Protein AF-A0A1E4CAZ3-F1 (afdb_monomer_lite)

Radius of gyration: 19.24 Å; chains: 1; bounding box: 37×43×62 Å

Sequence (230 aa):
MSTEKRAAGAVDELQMWGRRVAARLSRHRKRLDIHSELERLDINLEKDDPRVVRIGEELRTREARGYAYEGGDASFELLARGLMGQVPQYFSVDSFHVIEKCYTDHGRPTTVSEASVRVLIHGDHEPVWSVAEGPGPVCALDQALRENLGPYQPHIRDFELVDYKVRLLRGSPGPVTRVHVESRDRTTGEHWFTVGVSANIVDAIFEALVDAINYKLLKSNAEVAHALAS

Structure (mmCIF, N/CA/C/O backbone):
data_AF-A0A1E4CAZ3-F1
#
_entry.id   AF-A0A1E4CAZ3-F1
#
loop_
_atom_site.group_PDB
_atom_site.id
_atom_site.type_symbol
_atom_site.label_atom_id
_atom_site.label_alt_id
_atom_site.label_comp_id
_atom_site.label_asym_id
_atom_site.label_entity_id
_atom_site.label_seq_id
_atom_site.pdbx_PDB_ins_code
_atom_site.Cartn_x
_atom_site.Cartn_y
_atom_site.Cartn_z
_atom_site.occupancy
_atom_site.B_iso_or_equiv
_atom_site.auth_seq_id
_atom_site.auth_comp_id
_atom_site.auth_asym_id
_atom_site.auth_atom_id
_atom_site.pdbx_PDB_model_num
ATOM 1 N N . MET A 1 1 ? -13.447 -11.326 -38.088 1.00 49.53 1 MET A N 1
ATOM 2 C CA . MET A 1 1 ? -14.184 -10.479 -37.111 1.00 49.53 1 MET A CA 1
ATOM 3 C C . MET A 1 1 ? -13.589 -10.578 -35.693 1.00 49.53 1 MET A C 1
ATOM 5 O O . MET A 1 1 ? -14.333 -10.637 -34.724 1.00 49.53 1 MET A O 1
ATOM 9 N N . SER A 1 2 ? -12.257 -10.617 -35.540 1.00 57.31 2 SER A N 1
ATOM 10 C CA . SER A 1 2 ? -11.633 -11.362 -34.426 1.00 57.31 2 SER A CA 1
ATOM 11 C C . SER A 1 2 ? -10.725 -10.570 -33.471 1.00 57.31 2 SER A C 1
ATOM 13 O O . SER A 1 2 ? -10.263 -11.140 -32.489 1.00 57.31 2 SER A O 1
ATOM 15 N N . THR A 1 3 ? -10.460 -9.286 -33.694 1.00 46.56 3 THR A N 1
ATOM 16 C CA . THR A 1 3 ? -9.490 -8.532 -32.868 1.00 46.56 3 THR A CA 1
ATOM 17 C C . THR A 1 3 ? -9.944 -7.097 -32.617 1.00 46.56 3 THR A C 1
ATOM 19 O O . THR A 1 3 ? -9.957 -6.662 -31.471 1.00 46.56 3 THR A O 1
ATOM 22 N N . GLU A 1 4 ? -10.468 -6.409 -33.634 1.00 39.59 4 GLU A N 1
ATOM 23 C CA . GLU A 1 4 ? -11.018 -5.047 -33.493 1.00 39.59 4 GLU A CA 1
ATOM 24 C C . GLU A 1 4 ? -12.216 -4.955 -32.543 1.00 39.59 4 GLU A C 1
ATOM 26 O O . GLU A 1 4 ? -12.278 -4.035 -31.738 1.00 39.59 4 GLU A O 1
ATOM 31 N N . LYS A 1 5 ? -13.142 -5.926 -32.559 1.00 46.25 5 LYS A N 1
ATOM 32 C CA . LYS A 1 5 ? -14.276 -5.937 -31.612 1.00 46.25 5 LYS A CA 1
ATOM 33 C C . LYS A 1 5 ? -13.839 -6.153 -30.158 1.00 46.25 5 LYS A C 1
ATOM 35 O O . LYS A 1 5 ? -14.504 -5.659 -29.257 1.00 46.25 5 LYS A O 1
ATOM 40 N N . ARG A 1 6 ? -12.730 -6.869 -29.930 1.00 49.78 6 ARG A N 1
ATOM 41 C CA . ARG A 1 6 ? -12.157 -7.070 -28.587 1.00 49.78 6 ARG A CA 1
ATOM 42 C C . ARG A 1 6 ? -11.428 -5.818 -28.102 1.00 49.78 6 ARG A C 1
ATOM 44 O O . ARG A 1 6 ? -11.617 -5.427 -26.959 1.00 49.78 6 ARG A O 1
ATOM 51 N N . ALA A 1 7 ? -10.669 -5.164 -28.980 1.00 40.69 7 ALA A N 1
ATOM 52 C CA . ALA A 1 7 ? -10.003 -3.901 -28.669 1.00 40.69 7 ALA A CA 1
ATOM 53 C C . ALA A 1 7 ? -11.013 -2.768 -28.412 1.00 40.69 7 ALA A C 1
ATOM 55 O O . ALA A 1 7 ? -10.878 -2.046 -27.433 1.00 40.69 7 ALA A O 1
ATOM 56 N N . ALA A 1 8 ? -12.065 -2.657 -29.230 1.00 41.91 8 ALA A N 1
ATOM 57 C CA . ALA A 1 8 ? -13.121 -1.663 -29.037 1.00 41.91 8 ALA A CA 1
ATOM 58 C C . ALA A 1 8 ? -13.902 -1.884 -27.729 1.00 41.91 8 ALA A C 1
ATOM 60 O O . ALA A 1 8 ? -14.164 -0.921 -27.019 1.00 41.91 8 ALA A O 1
ATOM 61 N N . GLY A 1 9 ? -14.206 -3.141 -27.374 1.00 43.38 9 GLY A N 1
ATOM 62 C CA . GLY A 1 9 ? -14.856 -3.475 -26.101 1.00 43.38 9 GLY A CA 1
ATOM 63 C C . GLY A 1 9 ? -14.003 -3.127 -24.877 1.00 43.38 9 GLY A C 1
ATOM 64 O O . GLY A 1 9 ? -14.517 -2.545 -23.930 1.00 43.38 9 GLY A O 1
ATOM 65 N N . ALA A 1 10 ? -12.694 -3.394 -24.928 1.00 45.41 10 ALA A N 1
ATOM 66 C CA . ALA A 1 10 ? -11.770 -3.047 -23.847 1.00 45.41 10 ALA A CA 1
ATOM 67 C C . ALA A 1 10 ? -11.610 -1.524 -23.670 1.00 45.41 10 ALA A C 1
ATOM 69 O O . ALA A 1 10 ? -11.518 -1.035 -22.547 1.00 45.41 10 ALA A O 1
ATOM 70 N N . VAL A 1 11 ? -11.617 -0.756 -24.766 1.00 46.91 11 VAL A N 1
ATOM 71 C CA . VAL A 1 11 ? -11.551 0.716 -24.722 1.00 46.91 11 VAL A CA 1
ATOM 72 C C . VAL A 1 11 ? -12.849 1.318 -24.171 1.00 46.91 11 VAL A C 1
ATOM 74 O O . VAL A 1 11 ? -12.785 2.260 -23.381 1.00 46.91 11 VAL A O 1
ATOM 77 N N . ASP A 1 12 ? -14.012 0.764 -24.525 1.00 45.22 12 ASP A N 1
ATOM 78 C CA . ASP A 1 12 ? -15.307 1.188 -23.973 1.00 45.22 12 ASP A CA 1
ATOM 79 C C . ASP A 1 12 ? -15.438 0.835 -22.483 1.00 45.22 12 ASP A C 1
ATOM 81 O O . ASP A 1 12 ? -15.928 1.651 -21.701 1.00 45.22 12 ASP A O 1
ATOM 85 N N . GLU A 1 13 ? -14.945 -0.332 -22.054 1.00 45.47 13 GLU A N 1
ATOM 86 C CA . GLU A 1 13 ? -14.886 -0.712 -20.637 1.00 45.47 13 GLU A CA 1
ATOM 87 C C . GLU A 1 13 ? -13.948 0.200 -19.839 1.00 45.47 13 GLU A C 1
ATOM 89 O O . GLU A 1 13 ? -14.355 0.704 -18.793 1.00 45.47 13 GLU A O 1
ATOM 94 N N . LEU A 1 14 ? -12.755 0.513 -20.361 1.00 45.84 14 LEU A N 1
ATOM 95 C CA . LEU A 1 14 ? -11.816 1.468 -19.755 1.00 45.84 14 LEU A CA 1
ATOM 96 C C . LEU A 1 14 ? -12.400 2.888 -19.671 1.00 45.84 14 LEU A C 1
ATOM 98 O O . LEU A 1 14 ? -12.236 3.566 -18.655 1.00 45.84 14 LEU A O 1
ATOM 102 N N . GLN A 1 15 ? -13.132 3.351 -20.692 1.00 46.66 15 GLN A N 1
ATOM 103 C CA . GLN A 1 15 ? -13.803 4.658 -20.661 1.00 46.66 15 GLN A CA 1
ATOM 104 C C . GLN A 1 15 ? -14.998 4.686 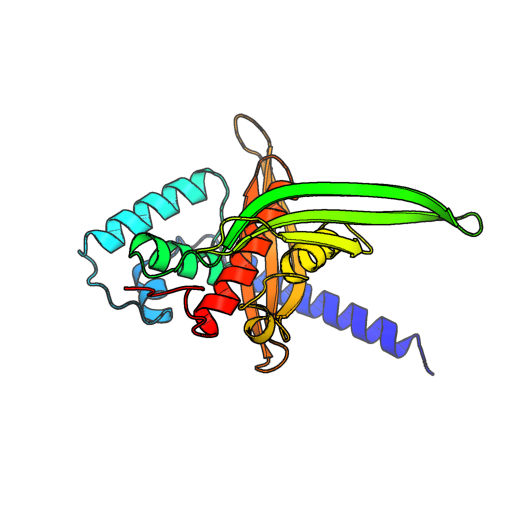-19.700 1.00 46.66 15 GLN A C 1
ATOM 106 O O . GLN A 1 15 ? -15.185 5.662 -18.969 1.00 46.66 15 GLN A O 1
ATOM 111 N N . MET A 1 16 ? -15.812 3.631 -19.676 1.00 45.94 16 MET A N 1
ATOM 112 C CA . MET A 1 16 ? -16.959 3.496 -18.775 1.00 45.94 16 MET A CA 1
ATOM 113 C C . MET A 1 16 ? -16.521 3.356 -17.315 1.00 45.94 16 MET A C 1
ATOM 115 O O . MET A 1 16 ? -17.123 3.961 -16.426 1.00 45.94 16 MET A O 1
ATOM 119 N N . TRP A 1 17 ? -15.453 2.607 -17.058 1.00 49.53 17 TRP A N 1
ATOM 120 C CA . TRP A 1 17 ? -14.860 2.437 -15.736 1.00 49.53 17 TRP A CA 1
ATOM 121 C C . TRP A 1 17 ? -14.130 3.711 -15.285 1.00 49.53 17 TRP A C 1
ATOM 123 O O . TRP A 1 17 ? -14.389 4.202 -14.184 1.00 49.53 17 TRP A O 1
ATOM 133 N N . GLY A 1 18 ? -13.375 4.362 -16.178 1.00 48.81 18 GLY A N 1
ATOM 134 C CA . GLY A 1 18 ? -12.781 5.677 -15.935 1.00 48.81 18 GLY A CA 1
ATOM 135 C C . GLY A 1 18 ? -13.829 6.730 -15.563 1.00 48.81 18 GLY A C 1
ATOM 136 O O . GLY A 1 18 ? -13.581 7.560 -14.689 1.00 48.81 18 GLY A O 1
ATOM 137 N N . ARG A 1 19 ? -15.043 6.651 -16.132 1.00 53.44 19 ARG A N 1
ATOM 138 C CA . ARG A 1 19 ? -16.203 7.464 -15.719 1.00 53.44 19 ARG A CA 1
ATOM 139 C C . ARG A 1 19 ? -16.762 7.066 -14.352 1.00 53.44 19 ARG A C 1
ATOM 141 O O . ARG A 1 19 ? -17.148 7.965 -13.614 1.00 53.44 19 ARG A O 1
ATOM 148 N N . ARG A 1 20 ? -16.796 5.781 -13.976 1.00 54.91 20 ARG A N 1
ATOM 149 C CA . ARG A 1 20 ? -17.254 5.323 -12.643 1.00 54.91 20 ARG A CA 1
ATOM 150 C C . ARG A 1 20 ? -16.288 5.732 -11.533 1.00 54.91 20 ARG A C 1
ATOM 152 O O . ARG A 1 20 ? -16.732 6.263 -10.517 1.00 54.91 20 ARG A O 1
ATOM 159 N N . VAL A 1 21 ? -14.983 5.567 -11.743 1.00 50.44 21 VAL A N 1
ATOM 160 C CA . VAL A 1 21 ? -13.945 6.004 -10.797 1.00 50.44 21 VAL A CA 1
ATOM 161 C C . VAL A 1 21 ? -13.826 7.519 -10.774 1.00 50.44 21 VAL A C 1
ATOM 163 O O . VAL A 1 21 ? -13.752 8.103 -9.696 1.00 50.44 21 VAL A O 1
ATOM 166 N N . ALA A 1 22 ? -13.900 8.197 -11.925 1.00 50.00 22 ALA A N 1
ATOM 167 C CA . ALA A 1 22 ? -14.015 9.651 -11.938 1.00 50.00 22 ALA A CA 1
ATOM 168 C C . ALA A 1 22 ? -15.267 10.111 -11.187 1.00 50.00 22 ALA A C 1
ATOM 170 O O . ALA A 1 22 ? -15.129 11.003 -10.370 1.00 50.00 22 ALA A O 1
ATOM 171 N N . ALA A 1 23 ? -16.430 9.478 -11.371 1.00 54.62 23 ALA A N 1
ATOM 172 C CA . ALA A 1 23 ? -17.658 9.815 -10.651 1.00 54.62 23 ALA A CA 1
ATOM 173 C C . ALA A 1 23 ? -17.571 9.534 -9.142 1.00 54.62 23 ALA A C 1
ATOM 175 O O . ALA A 1 23 ? -18.122 10.301 -8.352 1.00 54.62 23 ALA A O 1
ATOM 176 N N . ARG A 1 24 ? -16.873 8.469 -8.719 1.00 52.41 24 ARG A N 1
ATOM 177 C CA . ARG A 1 24 ? -16.622 8.171 -7.297 1.00 52.41 24 ARG A CA 1
ATOM 178 C C . ARG A 1 24 ? -15.670 9.197 -6.677 1.00 52.41 24 ARG A C 1
ATOM 180 O O . ARG A 1 24 ? -15.972 9.721 -5.612 1.00 52.41 24 ARG A O 1
ATOM 187 N N . LEU A 1 25 ? -14.595 9.546 -7.386 1.00 50.81 25 LEU A N 1
ATOM 188 C CA . LEU A 1 25 ? -13.594 10.539 -6.976 1.00 50.81 25 LEU A CA 1
ATOM 189 C C . LEU A 1 25 ? -14.013 12.003 -7.237 1.00 50.81 25 LEU A C 1
ATOM 191 O O . LEU A 1 25 ? -13.278 12.914 -6.863 1.00 50.81 25 LEU A O 1
ATOM 195 N N . SER A 1 26 ? -15.116 12.257 -7.954 1.00 46.03 26 SER A N 1
ATOM 196 C CA . SER A 1 26 ? -15.634 13.600 -8.278 1.00 46.03 26 SER A CA 1
ATOM 197 C C . SER A 1 26 ? -16.884 13.965 -7.486 1.00 46.03 26 SER A C 1
ATOM 199 O O . SER A 1 26 ? -17.517 14.983 -7.787 1.00 46.03 26 SER A O 1
ATOM 201 N N . ARG A 1 27 ? -17.286 13.155 -6.497 1.00 44.72 27 ARG A N 1
ATOM 202 C CA . ARG A 1 27 ? -18.296 13.600 -5.536 1.00 44.72 27 ARG A CA 1
ATOM 203 C C . ARG A 1 27 ? -17.706 14.800 -4.804 1.00 44.72 27 ARG A C 1
ATOM 205 O O . ARG A 1 27 ? -16.634 14.721 -4.228 1.00 44.72 27 ARG A O 1
ATOM 212 N N . HIS A 1 28 ? -18.379 15.934 -4.948 1.00 43.72 28 HIS A N 1
ATOM 213 C CA . HIS A 1 28 ? -18.005 17.221 -4.381 1.00 43.72 28 HIS A CA 1
ATOM 214 C C . HIS A 1 28 ? -17.528 17.072 -2.937 1.00 43.72 28 HIS A C 1
ATOM 216 O O . HIS A 1 28 ? -18.291 16.532 -2.142 1.00 43.72 28 HIS A O 1
ATOM 222 N N . ARG A 1 29 ? -16.326 17.605 -2.661 1.00 44.62 29 ARG A N 1
ATOM 223 C CA . ARG A 1 29 ? -15.642 17.858 -1.377 1.00 44.62 29 ARG A CA 1
ATOM 224 C C . ARG A 1 29 ? -16.601 17.924 -0.179 1.00 44.62 29 ARG A C 1
ATOM 226 O O . ARG A 1 29 ? -16.880 19.002 0.351 1.00 44.62 29 ARG A O 1
ATOM 233 N N . LYS A 1 30 ? -17.135 16.780 0.235 1.00 53.44 30 LYS A N 1
ATOM 234 C CA . LYS A 1 30 ? -17.925 16.635 1.451 1.00 53.44 30 LYS A CA 1
ATOM 235 C C . LYS A 1 30 ? -16.929 16.057 2.420 1.00 53.44 30 LYS A C 1
ATOM 237 O O . LYS A 1 30 ? -16.504 14.923 2.249 1.00 53.44 30 LYS A O 1
ATOM 242 N N . ARG A 1 31 ? -16.533 16.876 3.396 1.00 62.09 31 ARG A N 1
ATOM 243 C CA . ARG A 1 31 ? -15.677 16.445 4.501 1.00 62.09 31 ARG A CA 1
ATOM 244 C C . ARG A 1 31 ? -16.146 15.063 4.958 1.00 62.09 31 ARG A C 1
ATOM 246 O O . ARG A 1 31 ? -17.340 14.914 5.224 1.00 62.09 31 ARG A O 1
ATOM 253 N N . LEU A 1 32 ? -15.226 14.099 4.992 1.00 72.06 32 LEU A N 1
ATOM 254 C CA . LEU A 1 32 ? -15.518 12.731 5.402 1.00 72.06 32 LEU A CA 1
ATOM 255 C C . LEU A 1 32 ? -16.241 12.773 6.753 1.00 72.06 32 LEU A C 1
ATOM 257 O O . LEU A 1 32 ? -15.750 13.399 7.699 1.00 72.06 32 LEU A O 1
ATOM 261 N N . ASP A 1 33 ? -17.422 12.169 6.833 1.00 84.81 33 ASP A N 1
ATOM 262 C CA . ASP A 1 33 ? -18.096 12.006 8.113 1.00 84.81 33 ASP A CA 1
ATOM 263 C C . ASP A 1 33 ? -17.500 10.784 8.806 1.00 84.81 33 ASP A C 1
ATOM 265 O O . ASP A 1 33 ? -17.860 9.648 8.508 1.00 84.81 33 ASP A O 1
ATOM 269 N N . ILE A 1 34 ? -16.539 11.042 9.694 1.00 86.94 34 ILE A N 1
ATOM 270 C CA . ILE A 1 34 ? -15.730 10.012 10.351 1.00 86.94 34 ILE A CA 1
ATOM 271 C C . ILE A 1 34 ? -16.620 8.972 11.031 1.00 86.94 34 ILE A C 1
ATOM 273 O O . ILE A 1 34 ? -16.341 7.789 10.914 1.00 86.94 34 ILE A O 1
ATOM 277 N N . HIS A 1 35 ? -17.698 9.389 11.700 1.00 86.31 35 HIS A N 1
ATOM 278 C CA . HIS A 1 35 ? -18.574 8.453 12.402 1.00 86.31 35 HIS A CA 1
ATOM 279 C C . HIS A 1 35 ? -19.280 7.509 11.429 1.00 86.31 35 HIS A C 1
ATOM 281 O O . HIS A 1 35 ? -19.199 6.296 11.587 1.00 86.31 35 HIS A O 1
ATOM 287 N N . SER A 1 36 ? -19.894 8.068 10.383 1.00 87.12 36 SER A N 1
ATOM 288 C CA . SER A 1 36 ? -20.564 7.287 9.340 1.00 87.12 36 SER A CA 1
ATOM 289 C C . SER A 1 36 ? -19.608 6.306 8.646 1.00 87.12 36 SER A C 1
ATOM 291 O O . SER A 1 36 ? -19.991 5.183 8.325 1.00 87.12 36 SER A O 1
ATOM 293 N N . GLU A 1 37 ? -18.352 6.703 8.418 1.00 88.31 37 GLU A N 1
ATOM 294 C CA . GLU A 1 37 ? -17.352 5.801 7.837 1.00 88.31 37 GLU A CA 1
ATOM 295 C C . GLU A 1 37 ? -16.893 4.718 8.811 1.00 88.31 37 GLU A C 1
ATOM 297 O O . GLU A 1 37 ? -16.726 3.577 8.398 1.00 88.31 37 GLU A O 1
ATOM 302 N N . LEU A 1 38 ? -16.713 5.031 10.095 1.00 90.44 38 LEU A N 1
ATOM 303 C CA . LEU A 1 38 ? -16.371 4.025 11.102 1.00 90.44 38 LEU A CA 1
ATOM 304 C C . LEU A 1 38 ? -17.490 2.988 11.259 1.00 90.44 38 LEU A C 1
ATOM 306 O O . LEU A 1 38 ? -17.206 1.793 11.256 1.00 90.44 38 LEU A O 1
ATOM 310 N N . GLU A 1 39 ? -18.752 3.424 11.290 1.00 88.69 39 GLU A N 1
ATOM 311 C CA . GLU A 1 39 ? -19.916 2.528 11.306 1.00 88.69 39 GLU A CA 1
ATOM 312 C C . GLU A 1 39 ? -19.945 1.610 10.078 1.00 88.69 39 GLU A C 1
ATOM 314 O O . GLU A 1 39 ? -20.170 0.411 10.216 1.00 88.69 39 GLU A O 1
ATOM 319 N N . ARG A 1 40 ? -19.651 2.138 8.881 1.00 87.69 40 ARG A N 1
ATOM 320 C CA . ARG A 1 40 ? -19.569 1.340 7.642 1.00 87.69 40 ARG A CA 1
ATOM 321 C C . ARG A 1 40 ? -18.477 0.266 7.687 1.00 87.69 40 ARG A C 1
ATOM 323 O O . ARG A 1 40 ? -18.568 -0.718 6.959 1.00 87.69 40 ARG A O 1
ATOM 330 N N . LEU A 1 41 ? -17.441 0.472 8.496 1.00 89.00 41 LEU A N 1
ATOM 331 C CA . LEU A 1 41 ? -16.322 -0.453 8.681 1.00 89.00 41 LEU A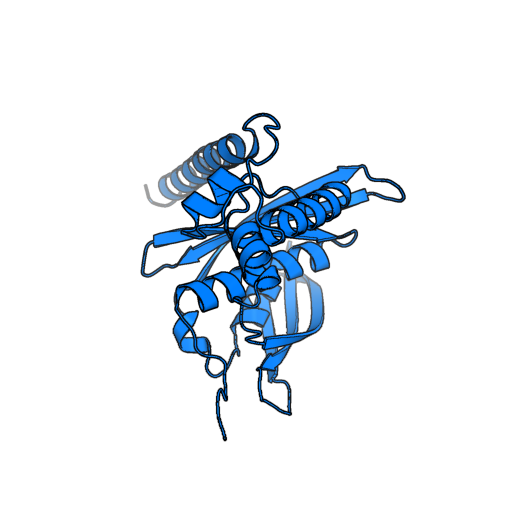 CA 1
ATOM 332 C C . LEU A 1 41 ? -16.515 -1.404 9.874 1.00 89.00 41 LEU A C 1
ATOM 334 O O . LEU A 1 41 ? -15.560 -2.077 10.276 1.00 89.00 41 LEU A O 1
ATOM 338 N N . ASP A 1 42 ? -17.716 -1.433 10.459 1.00 89.44 42 ASP A N 1
ATOM 339 C CA . ASP A 1 42 ? -18.042 -2.167 11.686 1.00 89.44 42 ASP A CA 1
ATOM 340 C C . ASP A 1 42 ? -17.158 -1.762 12.886 1.00 89.44 42 ASP A C 1
ATOM 342 O O . ASP A 1 42 ? -16.869 -2.553 13.787 1.00 89.44 42 ASP A O 1
ATOM 346 N N . ILE A 1 43 ? -16.716 -0.500 12.913 1.00 89.06 43 ILE A N 1
ATOM 347 C CA . ILE A 1 43 ? -15.972 0.106 14.020 1.00 89.06 43 ILE A CA 1
ATOM 348 C C . ILE A 1 43 ? -16.951 0.953 14.838 1.00 89.06 43 ILE A C 1
ATOM 350 O O . ILE A 1 43 ? -17.164 2.132 14.567 1.00 89.06 43 ILE A O 1
ATOM 354 N N . ASN A 1 44 ? -17.561 0.339 15.853 1.00 88.25 44 ASN A N 1
ATOM 355 C CA . ASN A 1 44 ? -18.538 1.015 16.704 1.00 88.25 44 ASN A CA 1
ATOM 356 C C . ASN A 1 44 ? -17.841 1.799 17.829 1.00 88.25 44 ASN A C 1
ATOM 358 O O . ASN A 1 44 ? -17.362 1.215 18.805 1.00 88.25 44 ASN A O 1
ATOM 362 N N . LEU A 1 45 ? -17.766 3.120 17.666 1.00 88.31 45 LEU A N 1
ATOM 363 C CA . LEU A 1 45 ? -17.241 4.065 18.649 1.00 88.31 45 LEU A CA 1
ATOM 364 C C . LEU A 1 45 ? -18.295 5.130 18.933 1.00 88.31 45 LEU A C 1
ATOM 366 O O . LEU A 1 45 ? -18.933 5.634 18.012 1.00 88.31 45 LEU A O 1
ATOM 370 N N . GLU A 1 46 ? -18.439 5.519 20.197 1.00 86.50 46 GLU A N 1
ATOM 371 C CA . GLU A 1 46 ? -19.278 6.665 20.541 1.00 86.50 46 GLU A CA 1
ATOM 372 C C . GLU A 1 46 ? -18.687 7.957 19.956 1.00 86.50 46 GLU A C 1
ATOM 374 O O . GLU A 1 46 ? -17.471 8.102 19.820 1.00 86.50 46 GLU A O 1
ATOM 379 N N . LYS A 1 47 ? -19.543 8.932 19.625 1.00 82.06 47 LYS A N 1
ATOM 380 C CA . LYS A 1 47 ? -19.120 10.205 19.007 1.00 82.06 47 LYS A CA 1
ATOM 381 C C . LYS A 1 47 ? -18.072 10.966 19.818 1.00 82.06 47 LYS A C 1
ATOM 383 O O . LYS A 1 47 ? -17.217 11.623 19.227 1.00 82.06 47 LYS A O 1
ATOM 388 N N . ASP A 1 48 ? -18.140 10.848 21.139 1.00 84.44 48 ASP A N 1
ATOM 389 C CA . ASP A 1 48 ? -17.272 11.558 22.078 1.00 84.44 48 ASP A CA 1
ATOM 390 C C . ASP A 1 48 ? -16.049 10.714 22.492 1.00 84.44 48 ASP A C 1
ATOM 392 O O . ASP A 1 48 ? -15.259 11.130 23.341 1.00 84.44 48 ASP A O 1
ATOM 396 N N . ASP A 1 49 ? -15.864 9.530 21.891 1.00 90.38 49 ASP A N 1
ATOM 397 C CA . ASP A 1 49 ? -14.729 8.655 22.176 1.00 90.38 49 ASP A CA 1
ATOM 398 C C . ASP A 1 49 ? -13.404 9.347 21.778 1.00 90.38 49 ASP A C 1
ATOM 400 O O . ASP A 1 49 ? -13.247 9.791 20.631 1.00 90.38 49 ASP A O 1
ATOM 404 N N . PRO A 1 50 ? -12.397 9.408 22.673 1.00 90.56 50 PRO A N 1
ATOM 405 C CA . PRO A 1 50 ? -11.098 10.019 22.377 1.00 90.56 50 PRO A CA 1
ATOM 406 C C . PRO A 1 50 ? -10.408 9.458 21.123 1.00 90.56 50 PRO A C 1
ATOM 408 O O . PRO A 1 50 ? -9.631 10.156 20.464 1.00 90.56 50 PRO A O 1
ATOM 411 N N . ARG A 1 51 ? -10.692 8.202 20.754 1.00 90.62 51 ARG A N 1
ATOM 412 C CA . ARG A 1 51 ? -10.164 7.570 19.538 1.00 90.62 51 ARG A CA 1
ATOM 413 C C . ARG A 1 51 ? -10.724 8.218 18.275 1.00 90.62 51 ARG A C 1
ATOM 415 O O . ARG A 1 51 ? -9.961 8.392 17.327 1.00 90.62 51 ARG A O 1
ATOM 422 N N . VAL A 1 52 ? -11.997 8.621 18.269 1.00 90.62 52 VAL A N 1
ATOM 423 C CA . VAL A 1 52 ? -12.624 9.338 17.142 1.00 90.62 52 VAL A CA 1
ATOM 424 C C . VAL A 1 52 ? -11.953 10.694 16.944 1.00 90.62 52 VAL A C 1
ATOM 426 O O . VAL A 1 52 ? -11.621 11.063 15.815 1.00 90.62 52 VAL A O 1
ATOM 429 N N . VAL A 1 53 ? -11.670 11.406 18.041 1.00 90.12 53 VAL A N 1
ATOM 430 C CA . VAL A 1 53 ? -10.939 12.683 18.007 1.00 90.12 53 VAL A CA 1
ATOM 431 C C . VAL A 1 53 ? -9.559 12.496 17.380 1.00 90.12 53 VAL A C 1
ATOM 433 O O . VAL A 1 53 ? -9.225 13.200 16.425 1.00 90.12 53 VAL A O 1
ATOM 436 N N . ARG A 1 54 ? -8.799 11.495 17.843 1.00 92.38 54 ARG A N 1
ATOM 437 C CA . ARG A 1 54 ? -7.457 11.194 17.324 1.00 92.38 54 ARG A CA 1
ATOM 438 C C . ARG A 1 54 ? -7.473 10.797 15.845 1.00 92.38 54 ARG A C 1
ATOM 440 O O . ARG A 1 54 ? -6.629 11.266 15.086 1.00 92.38 54 ARG A O 1
ATOM 447 N N . ILE A 1 55 ? -8.439 9.979 15.414 1.00 92.75 55 ILE A N 1
ATOM 448 C CA . ILE A 1 55 ? -8.628 9.638 13.992 1.00 92.75 55 ILE A CA 1
ATOM 449 C C . ILE A 1 55 ? -8.880 10.912 13.179 1.00 92.75 55 ILE A C 1
ATOM 451 O O . ILE A 1 55 ? -8.279 11.098 12.124 1.00 92.75 55 ILE A O 1
ATOM 455 N N . GLY A 1 56 ? -9.717 11.824 13.679 1.00 91.44 56 GLY A N 1
ATOM 456 C CA . GLY A 1 56 ? -9.993 13.090 13.004 1.00 91.44 56 GLY A CA 1
ATOM 457 C C . GLY A 1 56 ? -8.802 14.042 12.932 1.00 91.44 56 GLY A C 1
ATOM 458 O O . GLY A 1 56 ? -8.658 14.758 11.941 1.00 91.44 56 GLY A O 1
ATOM 459 N N . GLU A 1 57 ? -7.947 14.073 13.951 1.00 92.69 57 GLU A N 1
ATOM 460 C CA . GLU A 1 57 ? -6.703 14.854 13.945 1.00 92.69 57 GLU A CA 1
ATOM 461 C C . GLU A 1 57 ? -5.687 14.310 12.941 1.00 92.69 57 GLU A C 1
ATOM 463 O O . GLU A 1 57 ? -5.130 15.080 12.151 1.00 92.69 57 GLU A O 1
ATOM 468 N N . GLU A 1 58 ? -5.496 12.992 12.917 1.00 94.25 58 GLU A N 1
ATOM 469 C CA . GLU A 1 58 ? -4.603 12.339 11.961 1.00 94.25 58 GLU A CA 1
ATOM 470 C C . GLU A 1 58 ? -5.121 12.498 10.527 1.00 94.25 58 GLU A C 1
ATOM 472 O O . GLU A 1 58 ? -4.363 12.856 9.623 1.00 94.25 58 GLU A O 1
ATOM 477 N N . LEU A 1 59 ? -6.433 12.344 10.319 1.00 92.06 59 LEU A N 1
ATOM 478 C CA . LEU A 1 59 ? -7.073 12.567 9.025 1.00 92.06 59 LEU A CA 1
ATOM 479 C C . LEU A 1 59 ? -6.815 13.990 8.519 1.00 92.06 59 LEU A C 1
ATOM 481 O O . LEU A 1 59 ? -6.337 14.155 7.399 1.00 92.06 59 LEU A O 1
ATOM 485 N N . ARG A 1 60 ? -7.045 15.015 9.354 1.00 90.56 60 ARG A N 1
ATOM 486 C CA . ARG A 1 60 ? -6.759 16.418 8.999 1.00 90.56 60 ARG A CA 1
ATOM 487 C C . ARG A 1 60 ? -5.285 16.638 8.667 1.00 90.56 60 ARG A C 1
ATOM 489 O O . ARG A 1 60 ? -4.967 17.350 7.714 1.00 90.56 60 ARG A O 1
ATOM 496 N N . THR A 1 61 ? -4.389 16.026 9.437 1.00 93.06 61 THR A N 1
ATOM 497 C CA . THR A 1 61 ? -2.940 16.125 9.222 1.00 93.06 61 THR A CA 1
ATOM 498 C C . THR A 1 61 ? -2.541 15.529 7.875 1.00 93.06 61 THR A C 1
ATOM 500 O O . THR A 1 61 ? -1.789 16.149 7.118 1.00 93.06 61 THR A O 1
ATOM 503 N N . ARG A 1 62 ? -3.079 14.358 7.527 1.00 92.62 62 ARG A N 1
ATOM 504 C CA . ARG A 1 62 ? -2.830 13.717 6.232 1.00 92.62 62 ARG A CA 1
ATOM 505 C C . ARG A 1 62 ? -3.498 14.468 5.078 1.00 92.62 62 ARG A C 1
ATOM 507 O O . ARG A 1 62 ? -2.866 14.689 4.050 1.00 92.62 62 ARG A O 1
ATOM 514 N N . GLU A 1 63 ? -4.724 14.956 5.234 1.00 90.00 63 GLU A N 1
ATOM 515 C CA . GLU A 1 63 ? -5.385 15.792 4.218 1.00 90.00 63 GLU A CA 1
ATOM 516 C C . GLU A 1 63 ? -4.574 17.055 3.894 1.00 90.00 63 GLU A C 1
ATOM 518 O O . GLU A 1 63 ? -4.421 17.405 2.722 1.00 90.00 63 GLU A O 1
ATOM 523 N N . ALA A 1 64 ? -3.972 17.697 4.903 1.00 89.88 64 ALA A N 1
ATOM 524 C CA . ALA A 1 64 ? -3.084 18.844 4.705 1.00 89.88 64 ALA A CA 1
ATOM 525 C C . ALA A 1 64 ? -1.818 18.500 3.896 1.00 89.88 64 ALA A C 1
ATOM 527 O O . ALA A 1 64 ? -1.284 19.362 3.199 1.00 89.88 64 ALA A O 1
ATOM 528 N N . ARG A 1 65 ? -1.362 17.239 3.937 1.00 90.25 65 ARG A N 1
ATOM 529 C CA . ARG A 1 65 ? -0.250 16.723 3.115 1.00 90.25 65 ARG A CA 1
ATOM 530 C C . ARG A 1 65 ? -0.677 16.329 1.700 1.00 90.25 65 ARG A C 1
ATOM 532 O O . ARG A 1 65 ? 0.179 16.077 0.861 1.00 90.25 65 ARG A O 1
ATOM 539 N N . GLY A 1 66 ? -1.980 16.310 1.418 1.00 90.56 66 GLY A N 1
ATOM 540 C CA . GLY A 1 66 ? -2.535 16.035 0.095 1.00 90.56 66 GLY A CA 1
ATOM 541 C C . GLY A 1 66 ? -3.327 14.734 -0.013 1.00 90.56 66 GLY A C 1
ATOM 542 O O . GLY A 1 66 ? -3.829 14.448 -1.102 1.00 90.56 66 GLY A O 1
ATOM 543 N N . TYR A 1 67 ? -3.491 13.961 1.068 1.00 91.12 67 TYR A N 1
ATOM 544 C CA . TYR A 1 67 ? -4.302 12.737 1.045 1.00 91.12 67 TYR A CA 1
ATOM 545 C C . TYR A 1 67 ? -5.765 13.058 0.729 1.00 91.12 67 TYR A C 1
ATOM 547 O O . TYR A 1 67 ? -6.284 14.121 1.065 1.00 91.12 67 TYR A O 1
ATOM 555 N N . ALA A 1 68 ? -6.429 12.126 0.051 1.00 86.50 68 ALA A N 1
ATOM 556 C CA . ALA A 1 68 ? -7.876 12.137 -0.110 1.00 86.50 68 ALA A CA 1
ATOM 557 C C . ALA A 1 68 ? -8.387 10.709 0.015 1.00 86.50 68 ALA A C 1
ATOM 559 O O . ALA A 1 68 ? -8.136 9.876 -0.858 1.00 86.50 68 ALA A O 1
ATOM 560 N N . TYR A 1 69 ? -9.109 10.471 1.103 1.00 81.31 69 TYR A N 1
ATOM 561 C CA . TYR A 1 69 ? -9.726 9.187 1.416 1.00 81.31 69 TYR A CA 1
ATOM 562 C C . TYR A 1 69 ? -11.095 9.012 0.750 1.00 81.31 69 TYR A C 1
ATOM 564 O O . TYR A 1 69 ? -11.664 7.927 0.786 1.00 81.31 69 TYR A O 1
ATOM 572 N N . GLU A 1 70 ? -11.610 10.050 0.079 1.00 69.19 70 GLU A N 1
ATOM 573 C CA . GLU A 1 70 ? -12.757 9.937 -0.822 1.00 69.19 70 GLU A CA 1
ATOM 574 C C . GLU A 1 70 ? -12.426 8.929 -1.938 1.00 69.19 70 GLU A C 1
ATOM 576 O O . GLU A 1 70 ? -11.658 9.227 -2.853 1.00 69.19 70 GLU A O 1
ATOM 581 N N . GLY A 1 71 ? -12.985 7.720 -1.840 1.00 63.44 71 GLY A N 1
ATOM 582 C CA . GLY A 1 71 ? -12.684 6.610 -2.744 1.00 63.44 71 GLY A CA 1
ATOM 583 C C . GLY A 1 71 ? -11.377 5.870 -2.448 1.00 63.44 71 GLY A C 1
ATOM 584 O O . GLY A 1 71 ? -10.946 5.130 -3.317 1.00 63.44 71 GLY A O 1
ATOM 585 N N . GLY A 1 72 ? -10.767 6.073 -1.274 1.00 64.62 72 GLY A N 1
ATOM 586 C CA . GLY A 1 72 ? -9.613 5.336 -0.737 1.00 64.62 72 GLY A CA 1
ATOM 587 C C . GLY A 1 72 ? -9.989 4.576 0.538 1.00 64.62 72 GLY A C 1
ATOM 588 O O . GLY A 1 72 ? -9.343 4.729 1.575 1.00 64.62 72 GLY A O 1
ATOM 589 N N . ASP A 1 73 ? -11.098 3.838 0.469 1.00 81.19 73 ASP A N 1
ATOM 590 C CA . ASP A 1 73 ? -11.765 3.189 1.599 1.00 81.19 73 ASP A CA 1
ATOM 591 C C . ASP A 1 73 ? -10.815 2.306 2.434 1.00 81.19 73 ASP A C 1
ATOM 593 O O . ASP A 1 73 ? -10.881 2.320 3.663 1.00 81.19 73 ASP A O 1
ATOM 597 N N . ALA A 1 74 ? -9.896 1.587 1.779 1.00 94.44 74 ALA A N 1
ATOM 598 C CA . ALA A 1 74 ? -8.978 0.674 2.454 1.00 94.44 74 ALA A CA 1
ATOM 599 C C . ALA A 1 74 ? -7.901 1.410 3.259 1.00 94.44 74 ALA A C 1
ATOM 601 O O . ALA A 1 74 ? -7.666 1.060 4.413 1.00 94.44 74 ALA A O 1
ATOM 602 N N . SER A 1 75 ? -7.292 2.465 2.707 1.00 94.88 75 SER A N 1
ATOM 603 C CA . SER A 1 75 ? -6.302 3.260 3.453 1.00 94.88 75 SER A CA 1
ATOM 604 C C . SER A 1 75 ? -6.931 3.981 4.651 1.00 94.88 75 SER A C 1
ATOM 606 O O . SER A 1 75 ? -6.273 4.148 5.677 1.00 94.88 75 SER A O 1
ATOM 608 N N . PHE A 1 76 ? -8.205 4.391 4.567 1.00 93.88 76 PHE A N 1
ATOM 609 C CA . PHE A 1 76 ? -8.910 4.940 5.733 1.00 93.88 76 PHE A CA 1
ATOM 610 C C . PHE A 1 76 ? -9.149 3.870 6.805 1.00 93.88 76 PHE A C 1
ATOM 612 O O . PHE A 1 76 ? -8.887 4.115 7.982 1.00 93.88 76 PHE A O 1
ATOM 619 N N . GLU A 1 77 ? -9.603 2.678 6.409 1.00 95.38 77 GLU A N 1
ATOM 620 C CA . GLU A 1 77 ? -9.801 1.567 7.342 1.00 95.38 77 GLU A CA 1
ATOM 621 C C . GLU A 1 77 ? -8.491 1.171 8.039 1.00 95.38 77 GLU A C 1
ATOM 623 O O . GLU A 1 77 ? -8.468 1.040 9.265 1.00 95.38 77 GLU A O 1
ATOM 628 N N . LEU A 1 78 ? -7.392 1.051 7.286 1.00 96.31 78 LEU A N 1
ATOM 629 C CA . LEU A 1 78 ? -6.062 0.774 7.834 1.00 96.31 78 LEU A CA 1
ATOM 630 C C . LEU A 1 78 ? -5.612 1.857 8.816 1.00 96.31 78 LEU A C 1
ATOM 632 O O . LEU A 1 78 ? -5.103 1.532 9.886 1.00 96.31 78 LEU A O 1
ATOM 636 N N . LEU A 1 79 ? -5.846 3.134 8.505 1.00 94.50 79 LEU A N 1
ATOM 637 C CA . LEU A 1 79 ? -5.541 4.242 9.409 1.00 94.50 79 LEU A CA 1
ATOM 638 C C . LEU A 1 79 ? -6.329 4.139 10.722 1.00 94.50 79 LEU A C 1
ATOM 640 O O . LEU A 1 79 ? -5.748 4.209 11.807 1.00 94.50 79 LEU A O 1
ATOM 644 N N . ALA A 1 80 ? -7.649 3.966 10.630 1.00 94.56 80 ALA A N 1
ATOM 645 C CA . ALA A 1 80 ? -8.530 3.905 11.792 1.00 94.56 80 ALA A CA 1
ATOM 646 C C . ALA A 1 80 ? -8.187 2.712 12.694 1.00 94.56 80 ALA A C 1
ATOM 648 O O . ALA A 1 80 ? -7.976 2.876 13.899 1.00 94.56 80 ALA A O 1
ATOM 649 N N . ARG A 1 81 ? -8.068 1.518 12.103 1.00 95.31 81 ARG A N 1
ATOM 650 C CA . ARG A 1 81 ? -7.688 0.291 12.816 1.00 95.31 81 ARG A CA 1
ATOM 651 C C . ARG A 1 81 ? -6.266 0.367 13.363 1.00 95.31 81 ARG A C 1
ATOM 653 O O . ARG A 1 81 ? -6.039 -0.026 14.505 1.00 95.31 81 ARG A O 1
ATOM 660 N N . GLY A 1 82 ? -5.327 0.924 12.602 1.00 94.38 82 GLY A N 1
ATOM 661 C CA . GLY A 1 82 ? -3.926 1.064 12.997 1.00 94.38 82 GLY A CA 1
ATOM 662 C C . GLY A 1 82 ? -3.762 1.949 14.227 1.00 94.38 82 GLY A C 1
ATOM 663 O O . GLY A 1 82 ? -3.083 1.568 15.178 1.00 94.38 82 GLY A O 1
ATOM 664 N N . LEU A 1 83 ? -4.483 3.074 14.288 1.00 92.94 83 LEU A N 1
ATOM 665 C CA . LEU A 1 83 ? -4.511 3.921 15.483 1.00 92.94 83 LEU A CA 1
ATOM 666 C C . LEU A 1 83 ? -5.017 3.148 16.714 1.00 92.94 83 LEU A C 1
ATOM 668 O O . LEU A 1 83 ? -4.558 3.389 17.831 1.00 92.94 83 LEU A O 1
ATOM 672 N N . MET A 1 84 ? -5.941 2.206 16.540 1.00 91.62 84 MET A N 1
ATOM 673 C CA . MET A 1 84 ? -6.457 1.358 17.622 1.00 91.62 84 MET A CA 1
ATOM 674 C C . MET A 1 84 ? -5.594 0.119 17.915 1.00 91.62 84 MET A C 1
ATOM 676 O O . MET A 1 84 ? -5.976 -0.674 18.771 1.00 91.62 84 MET A O 1
ATOM 680 N N . GLY A 1 85 ? -4.460 -0.063 17.230 1.00 91.31 85 GLY A N 1
ATOM 681 C CA . GLY A 1 85 ? -3.612 -1.251 17.375 1.00 91.31 85 GLY A CA 1
ATOM 682 C C . GLY A 1 85 ? -4.226 -2.528 16.790 1.00 91.31 85 GLY A C 1
ATOM 683 O O . GLY A 1 85 ? -3.850 -3.623 17.186 1.00 91.31 85 GLY A O 1
ATOM 684 N N . GLN A 1 86 ? -5.190 -2.395 15.875 1.00 92.31 86 GLN A N 1
ATOM 685 C CA . GLN A 1 86 ? -5.925 -3.509 15.260 1.00 92.31 86 GLN A CA 1
ATOM 686 C C . GLN A 1 86 ? -5.382 -3.917 13.884 1.00 92.31 86 GLN A C 1
ATOM 688 O O . GLN A 1 86 ? -5.937 -4.812 13.254 1.00 92.31 86 GLN A O 1
ATOM 693 N N . VAL A 1 87 ? -4.340 -3.246 13.389 1.00 94.06 87 VAL A N 1
ATOM 694 C CA . VAL A 1 87 ? -3.623 -3.658 12.176 1.00 94.06 87 VAL A CA 1
ATOM 695 C C . VAL A 1 87 ? -2.302 -4.262 12.621 1.00 94.06 87 VAL A C 1
ATOM 697 O O . VAL A 1 87 ? -1.456 -3.526 13.137 1.00 94.06 87 VAL A O 1
ATOM 700 N N . PRO A 1 88 ? -2.115 -5.578 12.464 1.00 93.06 88 PRO A N 1
ATOM 701 C CA . PRO A 1 88 ? -0.840 -6.186 12.769 1.00 93.06 88 PRO A CA 1
ATOM 702 C C . PRO A 1 88 ? 0.244 -5.717 11.798 1.00 93.06 88 PRO A C 1
ATOM 704 O O . PRO A 1 88 ? -0.020 -5.456 10.625 1.00 93.06 88 PRO A O 1
ATOM 707 N N . GLN A 1 89 ? 1.485 -5.637 12.272 1.00 93.12 89 GLN A N 1
ATOM 708 C CA . GLN A 1 89 ? 2.621 -5.434 11.382 1.00 93.12 89 GLN A CA 1
ATOM 709 C C . GLN A 1 89 ? 2.960 -6.776 10.736 1.00 93.12 89 GLN A C 1
ATOM 711 O O . GLN A 1 89 ? 3.605 -7.605 11.363 1.00 93.12 89 GLN A O 1
ATOM 716 N N . TYR A 1 90 ? 2.516 -6.996 9.501 1.00 95.94 90 TYR A N 1
ATOM 717 C CA . TYR A 1 90 ? 2.777 -8.248 8.786 1.00 95.94 90 TYR A CA 1
ATOM 718 C C . TYR A 1 90 ? 4.224 -8.342 8.297 1.00 95.94 90 TYR A C 1
ATOM 720 O O . TYR A 1 90 ? 4.891 -9.360 8.481 1.00 95.94 90 TYR A O 1
ATOM 728 N N . PHE A 1 91 ? 4.716 -7.262 7.698 1.00 96.31 91 PHE A N 1
ATOM 729 C CA . PHE A 1 91 ? 6.070 -7.132 7.175 1.00 96.31 91 PHE A CA 1
ATOM 730 C C . PHE A 1 91 ? 6.490 -5.657 7.166 1.00 96.31 91 PHE A C 1
ATOM 732 O O . PHE A 1 91 ? 5.656 -4.757 7.295 1.00 96.31 91 PHE A O 1
ATOM 739 N N . SER A 1 92 ? 7.782 -5.405 6.992 1.00 96.00 92 SER A N 1
ATOM 740 C CA . SER A 1 92 ? 8.337 -4.094 6.658 1.00 96.00 92 SER A CA 1
ATOM 741 C C . SER A 1 92 ? 9.174 -4.182 5.392 1.00 96.00 92 SER A C 1
ATOM 743 O O . SER A 1 92 ? 9.703 -5.234 5.050 1.00 96.00 92 SER A O 1
ATOM 745 N N . VAL A 1 93 ? 9.299 -3.067 4.684 1.00 97.12 93 VAL A N 1
ATOM 746 C CA . VAL A 1 93 ? 10.172 -2.961 3.516 1.00 97.12 93 VAL A CA 1
ATOM 747 C C . VAL A 1 93 ? 11.369 -2.116 3.922 1.00 97.12 93 VAL A C 1
ATOM 749 O O . VAL A 1 93 ? 11.208 -0.941 4.246 1.00 97.12 93 VAL A O 1
ATOM 752 N N . ASP A 1 94 ? 12.555 -2.717 3.916 1.00 94.69 94 ASP A N 1
ATOM 753 C CA . ASP A 1 94 ? 13.800 -2.037 4.285 1.00 94.69 94 ASP A CA 1
ATOM 754 C C . ASP A 1 94 ? 14.239 -1.076 3.179 1.00 94.69 94 ASP A C 1
ATOM 756 O O . ASP A 1 94 ? 14.708 0.034 3.431 1.00 94.69 94 ASP A O 1
ATOM 760 N N . SER A 1 95 ? 14.123 -1.535 1.933 1.00 96.31 95 SER A N 1
ATOM 761 C CA . SER A 1 95 ? 14.490 -0.774 0.749 1.00 96.31 95 SER A CA 1
ATOM 762 C C . SER A 1 95 ? 13.824 -1.335 -0.501 1.00 96.31 95 SER A C 1
ATOM 764 O O . SER A 1 95 ? 13.481 -2.517 -0.583 1.00 96.31 95 SER A O 1
ATOM 766 N N . PHE A 1 96 ? 13.672 -0.476 -1.503 1.00 97.00 96 PHE A N 1
ATOM 767 C CA . PHE A 1 96 ? 13.328 -0.876 -2.856 1.00 97.00 96 PHE A CA 1
ATOM 768 C C . PHE A 1 96 ? 14.120 -0.039 -3.862 1.00 97.00 96 PHE A C 1
ATOM 770 O O . PHE A 1 96 ? 14.513 1.093 -3.580 1.00 97.00 96 PHE A O 1
ATOM 777 N N . HIS A 1 97 ? 14.340 -0.597 -5.046 1.00 96.19 97 HIS A N 1
ATOM 778 C CA . HIS A 1 97 ? 14.929 0.098 -6.184 1.00 96.19 97 HIS A CA 1
ATOM 779 C C . HIS A 1 97 ? 14.064 -0.152 -7.406 1.00 96.19 97 HIS A C 1
ATOM 781 O O . HIS A 1 97 ? 13.608 -1.273 -7.611 1.00 96.19 97 HIS A O 1
ATOM 787 N N . VAL A 1 98 ? 13.876 0.876 -8.230 1.00 96.81 98 VAL A N 1
ATOM 788 C CA . VAL A 1 98 ? 13.183 0.765 -9.514 1.00 96.81 98 VAL A CA 1
ATOM 789 C C . VAL A 1 98 ? 14.089 1.332 -10.597 1.00 96.81 98 VAL A C 1
ATOM 791 O O . VAL A 1 98 ? 14.598 2.445 -10.462 1.00 96.81 98 VAL A O 1
ATOM 794 N N . ILE A 1 99 ? 14.315 0.553 -11.651 1.00 96.19 99 ILE A N 1
ATOM 795 C CA . ILE A 1 99 ? 15.210 0.881 -12.759 1.00 96.19 99 ILE A CA 1
ATOM 796 C C . ILE A 1 99 ? 14.418 0.806 -14.059 1.00 96.19 99 ILE A C 1
ATOM 798 O O . ILE A 1 99 ? 13.786 -0.205 -14.352 1.00 96.19 99 ILE A O 1
ATOM 802 N N . GLU A 1 100 ? 14.501 1.860 -14.867 1.00 95.38 100 GLU A N 1
ATOM 803 C CA . GLU A 1 100 ? 13.983 1.862 -16.235 1.00 95.38 100 GLU A CA 1
ATOM 804 C C . GLU A 1 100 ? 15.075 1.398 -17.204 1.00 95.38 100 GLU A C 1
ATOM 806 O O . GLU A 1 100 ? 16.130 2.029 -17.328 1.00 95.38 100 GLU A O 1
ATOM 811 N N . LYS A 1 101 ? 14.822 0.301 -17.916 1.00 92.00 101 LYS A N 1
ATOM 812 C CA . LYS A 1 101 ? 15.682 -0.213 -18.984 1.00 92.00 101 LYS A CA 1
ATOM 813 C C . LYS A 1 101 ? 15.106 0.232 -20.324 1.00 92.00 101 LYS A C 1
ATOM 815 O O . LYS A 1 101 ? 14.111 -0.314 -20.795 1.00 92.00 101 LYS A O 1
ATOM 820 N N . CYS A 1 102 ? 15.751 1.209 -20.952 1.00 92.50 102 CYS A N 1
ATOM 821 C CA . CYS A 1 102 ? 15.391 1.695 -22.284 1.00 92.50 102 CYS A CA 1
ATOM 822 C C . CYS A 1 102 ? 16.369 1.144 -23.324 1.00 92.50 102 CYS A C 1
ATOM 824 O O . CYS A 1 102 ? 17.567 1.418 -23.259 1.00 92.50 102 CYS A O 1
ATOM 826 N N . TYR A 1 103 ? 15.863 0.396 -24.300 1.00 90.19 103 TYR A N 1
ATOM 827 C CA . TYR A 1 103 ? 16.662 -0.171 -25.387 1.00 90.19 103 TYR A CA 1
ATOM 828 C C . TYR A 1 103 ? 15.888 -0.152 -26.707 1.00 90.19 103 TYR A C 1
ATOM 830 O O . TYR A 1 103 ? 14.709 0.182 -26.750 1.00 90.19 103 TYR A O 1
ATOM 838 N N . THR A 1 104 ? 16.568 -0.445 -27.815 1.00 93.25 104 THR A N 1
ATOM 839 C CA . THR A 1 104 ? 15.920 -0.554 -29.129 1.00 93.25 104 THR A CA 1
ATOM 840 C C . THR A 1 104 ? 15.697 -2.020 -29.461 1.00 93.25 104 THR A C 1
ATOM 842 O O . THR A 1 104 ? 16.664 -2.769 -29.565 1.00 93.25 104 THR A O 1
ATOM 845 N N . ASP A 1 105 ? 14.442 -2.406 -29.669 1.00 89.44 105 ASP A N 1
ATOM 846 C CA . ASP A 1 105 ? 14.048 -3.737 -30.123 1.00 89.44 105 ASP A CA 1
ATOM 847 C C . ASP A 1 105 ? 13.374 -3.637 -31.496 1.00 89.44 105 ASP A C 1
ATOM 849 O O . ASP A 1 105 ? 12.466 -2.830 -31.701 1.00 89.44 105 ASP A O 1
ATOM 853 N N . HIS A 1 106 ? 13.872 -4.390 -32.480 1.00 91.50 106 HIS A N 1
ATOM 854 C CA . HIS A 1 106 ? 13.417 -4.328 -33.878 1.00 91.50 106 HIS A CA 1
ATOM 855 C C . HIS A 1 106 ? 13.254 -2.896 -34.443 1.00 91.50 106 HIS A C 1
ATOM 857 O O . HIS A 1 106 ? 12.324 -2.600 -35.197 1.00 91.50 106 HIS A O 1
ATOM 863 N N . GLY A 1 107 ? 14.168 -1.990 -34.077 1.00 91.50 107 GLY A N 1
ATOM 864 C CA . GLY A 1 107 ? 14.154 -0.590 -34.521 1.00 91.50 107 GLY A CA 1
ATOM 865 C C . GLY A 1 107 ? 13.129 0.306 -33.815 1.00 91.50 107 GLY A C 1
ATOM 866 O O . GLY A 1 107 ? 12.913 1.433 -34.259 1.00 91.50 107 GLY A O 1
ATOM 867 N N . ARG A 1 108 ? 12.494 -0.161 -32.733 1.00 88.94 108 ARG A N 1
ATOM 868 C CA . ARG A 1 108 ? 11.558 0.615 -31.907 1.00 88.94 108 ARG A CA 1
ATOM 869 C C . ARG A 1 108 ? 12.116 0.798 -30.493 1.00 88.94 108 ARG A C 1
ATOM 871 O O . ARG A 1 108 ? 12.709 -0.140 -29.966 1.00 88.94 108 ARG A O 1
ATOM 878 N N . PRO A 1 109 ? 11.946 1.977 -29.869 1.00 89.25 109 PRO A N 1
ATOM 879 C CA . PRO A 1 109 ? 12.281 2.146 -28.464 1.00 89.25 109 PRO A CA 1
ATOM 880 C C . PRO A 1 109 ? 11.335 1.295 -27.612 1.00 89.25 109 PRO A C 1
ATOM 882 O O . PRO A 1 109 ? 10.114 1.419 -27.713 1.00 89.25 109 PRO A O 1
ATOM 885 N N . THR A 1 110 ? 11.924 0.452 -26.776 1.00 90.50 110 THR A N 1
ATOM 886 C CA . THR A 1 110 ? 11.247 -0.402 -25.807 1.00 90.50 110 THR A CA 1
ATOM 887 C C . THR A 1 110 ? 11.734 -0.021 -24.418 1.00 90.50 110 THR A C 1
ATOM 889 O O . THR A 1 110 ? 12.937 0.126 -24.187 1.00 90.50 110 THR A O 1
ATOM 892 N N . THR A 1 111 ? 10.791 0.137 -23.494 1.00 92.44 111 THR A N 1
ATOM 893 C CA . THR A 1 111 ? 11.068 0.409 -22.085 1.00 92.44 111 THR A CA 1
ATOM 894 C C . THR A 1 111 ? 10.474 -0.712 -21.250 1.00 92.44 111 THR A C 1
ATOM 896 O O . THR A 1 111 ? 9.310 -1.069 -21.429 1.00 92.44 111 THR A O 1
ATOM 899 N N . VAL A 1 112 ? 11.289 -1.272 -20.363 1.00 94.25 112 VAL A N 1
ATOM 900 C CA . VAL A 1 112 ? 10.880 -2.240 -19.342 1.00 94.25 112 VAL A CA 1
ATOM 901 C C . VAL A 1 112 ? 11.372 -1.715 -18.006 1.00 94.25 112 VAL A C 1
ATOM 903 O O . VAL A 1 112 ? 12.511 -1.256 -17.911 1.00 94.25 112 VAL A O 1
ATOM 906 N N . SER A 1 113 ? 10.539 -1.799 -16.980 1.00 96.69 113 SER A N 1
ATOM 907 C CA . SER A 1 113 ? 10.940 -1.444 -15.625 1.00 96.69 113 SER A CA 1
ATOM 908 C C . SER A 1 113 ? 11.286 -2.710 -14.854 1.00 96.69 113 SER A C 1
ATOM 910 O O . SER A 1 113 ? 10.576 -3.708 -14.949 1.00 96.69 113 SER A O 1
ATOM 912 N N . GLU A 1 114 ? 12.352 -2.665 -14.068 1.00 97.81 114 GLU A N 1
ATOM 913 C CA . GLU A 1 114 ? 12.706 -3.690 -13.088 1.00 97.81 114 GLU A CA 1
ATOM 914 C C . GLU A 1 114 ? 12.590 -3.080 -11.694 1.00 97.81 114 GLU A C 1
ATOM 916 O O . GLU A 1 114 ? 13.057 -1.962 -11.467 1.00 97.81 114 GLU A O 1
ATOM 921 N N . ALA A 1 115 ? 11.983 -3.802 -10.759 1.00 98.12 115 ALA A N 1
ATOM 922 C CA . ALA A 1 115 ? 11.961 -3.430 -9.356 1.00 98.12 115 ALA A CA 1
ATOM 923 C C . ALA A 1 115 ? 12.610 -4.525 -8.513 1.00 98.12 115 ALA A C 1
ATOM 925 O O . ALA A 1 115 ? 12.342 -5.707 -8.715 1.00 98.12 115 ALA A O 1
ATOM 926 N N . SER A 1 116 ? 13.427 -4.121 -7.544 1.00 97.94 116 SER A N 1
ATOM 927 C CA . SER A 1 116 ? 13.937 -4.993 -6.488 1.00 97.94 116 SER A CA 1
ATOM 928 C C . SER A 1 116 ? 13.467 -4.486 -5.133 1.00 97.94 116 SER A C 1
ATOM 930 O O . SER A 1 116 ? 13.468 -3.280 -4.891 1.00 97.94 116 SER A O 1
ATOM 932 N N . VAL A 1 117 ? 13.053 -5.393 -4.253 1.00 98.06 117 VAL A N 1
ATOM 933 C CA . VAL A 1 117 ? 12.525 -5.063 -2.925 1.00 98.06 117 VAL A CA 1
ATOM 934 C C . VAL A 1 117 ? 13.170 -5.971 -1.887 1.00 98.06 117 VAL A C 1
ATOM 936 O O . VAL A 1 117 ? 13.299 -7.176 -2.105 1.00 98.06 117 VAL A O 1
ATOM 939 N N . ARG A 1 118 ? 13.561 -5.383 -0.755 1.00 97.81 118 ARG A N 1
ATOM 940 C CA . ARG A 1 118 ? 14.029 -6.078 0.444 1.00 97.81 118 ARG A CA 1
ATOM 941 C C . ARG A 1 118 ? 12.944 -5.989 1.515 1.00 97.81 118 ARG A C 1
ATOM 943 O O . ARG A 1 118 ? 12.655 -4.900 2.012 1.00 97.81 118 ARG A O 1
ATOM 950 N N . VAL A 1 119 ? 12.343 -7.127 1.849 1.00 96.94 119 VAL A N 1
ATOM 951 C CA . VAL A 1 119 ? 11.221 -7.237 2.791 1.00 96.94 119 VAL A CA 1
ATOM 952 C C . VAL A 1 119 ? 11.654 -8.014 4.024 1.00 96.94 119 VAL A C 1
ATOM 954 O O . VAL A 1 119 ? 12.200 -9.104 3.901 1.00 96.94 119 VAL A O 1
ATOM 957 N N . LEU A 1 120 ? 11.365 -7.491 5.209 1.00 95.94 120 LEU A N 1
ATOM 958 C CA . LEU A 1 120 ? 11.492 -8.209 6.471 1.00 95.94 120 LEU A CA 1
ATOM 959 C C . LEU A 1 120 ? 10.102 -8.654 6.930 1.00 95.94 120 LEU A C 1
ATOM 961 O O . LEU A 1 120 ? 9.242 -7.826 7.240 1.00 95.94 120 LEU A O 1
ATOM 965 N N . ILE A 1 121 ? 9.868 -9.963 6.957 1.00 95.94 121 ILE A N 1
ATOM 966 C CA . ILE A 1 121 ? 8.641 -10.538 7.513 1.00 95.94 121 ILE A CA 1
ATOM 967 C C . ILE A 1 121 ? 8.662 -10.363 9.031 1.00 95.94 121 ILE A C 1
ATOM 969 O O . ILE A 1 121 ? 9.711 -10.454 9.668 1.00 95.94 121 ILE A O 1
ATOM 973 N N . HIS A 1 122 ? 7.509 -10.069 9.628 1.00 92.62 122 HIS A N 1
ATOM 974 C CA . HIS A 1 122 ? 7.438 -9.910 11.074 1.00 92.62 122 HIS A CA 1
ATOM 975 C C . HIS A 1 122 ? 7.900 -11.177 11.797 1.00 92.62 122 HIS A C 1
ATOM 977 O O . HIS A 1 122 ? 7.474 -12.278 11.464 1.00 92.62 122 HIS A O 1
ATOM 983 N N . GLY A 1 123 ? 8.764 -11.002 12.797 1.00 88.44 123 GLY A N 1
ATOM 984 C CA . GLY A 1 123 ? 9.352 -12.103 13.557 1.00 88.44 123 GLY A CA 1
ATOM 985 C C . GLY A 1 123 ? 10.609 -12.714 12.930 1.00 88.44 123 GLY A C 1
ATOM 986 O O . GLY A 1 123 ? 11.349 -13.381 13.649 1.00 88.44 123 GLY A O 1
ATOM 987 N N . ASP A 1 124 ? 10.902 -12.439 11.656 1.00 92.06 124 ASP A N 1
ATOM 988 C CA . ASP A 1 124 ? 12.136 -12.898 11.016 1.00 92.06 124 ASP A CA 1
ATOM 989 C C . ASP A 1 124 ? 13.333 -12.007 11.377 1.00 92.06 124 ASP A C 1
ATOM 991 O O . ASP A 1 124 ? 13.205 -10.828 11.716 1.00 92.06 124 ASP A O 1
ATOM 995 N N . HIS A 1 125 ? 14.532 -12.589 11.297 1.00 90.06 125 HIS A N 1
ATOM 996 C CA . HIS A 1 125 ? 15.798 -11.877 11.505 1.00 90.06 125 HIS A CA 1
ATOM 997 C C . HIS A 1 125 ? 16.442 -11.408 10.200 1.00 90.06 125 HIS A C 1
ATOM 999 O O . HIS A 1 125 ? 17.151 -10.404 10.193 1.00 90.06 125 HIS A O 1
ATOM 1005 N N . GLU A 1 126 ? 16.205 -12.137 9.111 1.00 92.88 126 GLU A N 1
ATOM 1006 C CA . GLU A 1 126 ? 16.814 -11.882 7.813 1.00 92.88 126 GLU A CA 1
ATOM 1007 C C . GLU A 1 126 ? 15.737 -11.493 6.801 1.00 92.88 126 GLU A C 1
ATOM 1009 O O . GLU A 1 126 ? 14.717 -12.177 6.697 1.00 92.88 126 GLU A O 1
ATOM 1014 N N . PRO A 1 127 ? 15.942 -10.417 6.032 1.00 94.50 127 PRO A N 1
ATOM 1015 C CA . PRO A 1 127 ? 14.993 -10.021 5.016 1.00 94.50 127 PRO A CA 1
ATOM 1016 C C . PRO A 1 127 ? 15.143 -10.865 3.754 1.00 94.50 127 PRO A C 1
ATOM 1018 O O . PRO A 1 127 ? 16.235 -11.288 3.363 1.00 94.50 127 PRO A O 1
ATOM 1021 N N . VAL A 1 128 ? 14.027 -11.029 3.062 1.00 94.44 128 VAL A N 1
ATOM 1022 C CA . VAL A 1 128 ? 13.946 -11.667 1.755 1.00 94.44 128 VAL A CA 1
ATOM 1023 C C . VAL A 1 128 ? 14.052 -10.629 0.645 1.00 94.44 128 VAL A C 1
ATOM 1025 O O . VAL A 1 128 ? 13.638 -9.476 0.787 1.00 94.44 128 VAL A O 1
ATOM 1028 N N . TRP A 1 129 ? 14.633 -11.052 -0.473 1.00 96.06 129 TRP A N 1
ATOM 1029 C CA . TRP A 1 129 ? 14.811 -10.227 -1.658 1.00 96.06 129 TRP A CA 1
ATOM 1030 C C . TRP A 1 129 ? 13.936 -10.746 -2.786 1.00 96.06 129 TRP A C 1
ATOM 1032 O O . TRP A 1 129 ? 13.932 -11.944 -3.077 1.00 96.06 129 TRP A O 1
ATOM 1042 N N . SER A 1 130 ? 13.259 -9.818 -3.447 1.00 97.00 130 SER A N 1
ATOM 1043 C CA . SER A 1 130 ? 12.420 -10.081 -4.609 1.00 97.00 130 SER A CA 1
ATOM 1044 C C . SER A 1 130 ? 12.811 -9.150 -5.739 1.00 97.00 130 SER A C 1
ATOM 1046 O O . SER A 1 130 ? 13.119 -7.982 -5.500 1.00 97.00 130 SER A O 1
ATOM 1048 N N . VAL A 1 131 ? 12.776 -9.656 -6.969 1.00 97.69 131 VAL A N 1
ATOM 1049 C CA . VAL A 1 131 ? 12.996 -8.868 -8.183 1.00 97.69 131 VAL A CA 1
ATOM 1050 C C . VAL A 1 131 ? 11.916 -9.229 -9.188 1.00 97.69 131 VAL A C 1
ATOM 1052 O O . VAL A 1 131 ? 11.646 -10.410 -9.391 1.00 97.69 131 VAL A O 1
ATOM 1055 N N . ALA A 1 132 ? 11.316 -8.226 -9.819 1.00 97.75 132 ALA A N 1
ATOM 1056 C CA . ALA A 1 132 ? 10.344 -8.430 -10.882 1.00 97.75 132 ALA A CA 1
ATOM 1057 C C . ALA A 1 132 ? 10.505 -7.386 -11.989 1.00 97.75 132 ALA A C 1
ATOM 1059 O O . ALA A 1 132 ? 10.927 -6.254 -11.745 1.00 97.75 132 ALA A O 1
ATOM 1060 N N . GLU A 1 133 ? 10.133 -7.770 -13.207 1.00 96.56 133 GLU A N 1
ATOM 1061 C CA . GLU A 1 133 ? 10.069 -6.880 -14.362 1.00 96.56 133 GLU A CA 1
ATOM 1062 C C . GLU A 1 133 ? 8.614 -6.623 -14.760 1.00 96.56 133 GLU A C 1
ATOM 1064 O O . GLU A 1 133 ? 7.735 -7.468 -14.591 1.00 96.56 133 GLU A O 1
ATOM 1069 N N . GLY A 1 134 ? 8.345 -5.452 -15.325 1.00 93.75 134 GLY A N 1
ATOM 1070 C CA . GLY A 1 134 ? 7.017 -5.089 -15.790 1.00 93.75 134 GLY A CA 1
ATOM 1071 C C . GLY A 1 134 ? 7.044 -4.031 -16.890 1.00 93.75 134 GLY A C 1
ATOM 1072 O O . GLY A 1 134 ? 8.066 -3.385 -17.122 1.00 93.75 134 GLY A O 1
ATOM 1073 N N . PRO A 1 135 ? 5.902 -3.801 -17.560 1.00 90.69 135 PRO A N 1
ATOM 1074 C CA . PRO A 1 135 ? 5.776 -2.780 -18.606 1.00 90.69 135 PRO A CA 1
ATOM 1075 C C . PRO A 1 135 ? 5.889 -1.337 -18.076 1.00 90.69 135 PRO A C 1
ATOM 1077 O O . PRO A 1 135 ? 5.809 -0.390 -18.852 1.00 90.69 135 PRO A O 1
ATOM 1080 N N . GLY A 1 136 ? 6.015 -1.164 -16.761 1.00 92.06 136 GLY A N 1
ATOM 1081 C CA . GLY A 1 136 ? 6.135 0.119 -16.091 1.00 92.06 136 GLY A CA 1
ATOM 1082 C C . GLY A 1 136 ? 6.497 -0.063 -14.612 1.00 92.06 136 GLY A C 1
ATOM 1083 O O . GLY A 1 136 ? 6.370 -1.174 -14.076 1.00 92.06 136 GLY A O 1
ATOM 1084 N N . PRO A 1 137 ? 6.885 1.024 -13.925 1.00 93.50 137 PRO A N 1
ATOM 1085 C CA . PRO A 1 137 ? 7.452 0.964 -12.580 1.00 93.50 137 PRO A CA 1
ATOM 1086 C C . PRO A 1 137 ? 6.432 0.492 -11.541 1.00 93.50 137 PRO A C 1
ATOM 1088 O O . PRO A 1 137 ? 6.793 -0.204 -10.599 1.00 93.50 137 PRO A O 1
ATOM 1091 N N . VAL A 1 138 ? 5.148 0.811 -11.739 1.00 95.56 138 VAL A N 1
ATOM 1092 C CA . VAL A 1 138 ? 4.053 0.362 -10.864 1.00 95.56 138 VAL A CA 1
ATOM 1093 C C . VAL A 1 138 ? 3.917 -1.159 -10.907 1.00 95.56 138 VAL A C 1
ATOM 1095 O O . VAL A 1 138 ? 3.905 -1.797 -9.861 1.00 95.56 138 VAL A O 1
ATOM 1098 N N . CYS A 1 139 ? 3.847 -1.742 -12.108 1.00 95.50 139 CYS A N 1
ATOM 1099 C CA . CYS A 1 139 ? 3.670 -3.183 -12.275 1.00 95.50 139 CYS A CA 1
ATOM 1100 C C . CYS A 1 139 ? 4.892 -3.966 -11.788 1.00 95.50 139 CYS A C 1
ATOM 1102 O O . CYS A 1 139 ? 4.730 -5.007 -11.160 1.00 95.50 139 CYS A O 1
ATOM 1104 N N . ALA A 1 140 ? 6.101 -3.463 -12.063 1.00 97.31 140 ALA A N 1
ATOM 1105 C CA . ALA A 1 140 ? 7.329 -4.084 -11.579 1.00 97.31 140 ALA A CA 1
ATOM 1106 C C . ALA A 1 140 ? 7.381 -4.071 -10.042 1.00 97.31 140 ALA A C 1
ATOM 1108 O O . ALA A 1 140 ? 7.645 -5.100 -9.425 1.00 97.31 140 ALA A O 1
ATOM 1109 N N . LEU A 1 141 ? 7.068 -2.929 -9.416 1.00 97.94 141 LEU A N 1
ATOM 1110 C CA . LEU A 1 141 ? 7.087 -2.793 -7.960 1.00 97.94 141 LEU A CA 1
ATOM 1111 C C . LEU A 1 141 ? 5.994 -3.623 -7.271 1.00 97.94 141 LEU A C 1
ATOM 1113 O O . LEU A 1 141 ? 6.285 -4.270 -6.270 1.00 97.94 141 LEU A O 1
ATOM 1117 N N . ASP A 1 142 ? 4.771 -3.653 -7.811 1.00 97.88 142 ASP A N 1
ATOM 1118 C CA . ASP A 1 142 ? 3.685 -4.517 -7.321 1.00 97.88 142 ASP A CA 1
ATOM 1119 C C . ASP A 1 142 ? 4.098 -5.993 -7.313 1.00 97.88 142 ASP A C 1
ATOM 1121 O O . ASP A 1 142 ? 3.966 -6.676 -6.296 1.00 97.88 142 ASP A O 1
ATOM 1125 N N . GLN A 1 143 ? 4.641 -6.481 -8.430 1.00 97.69 143 GLN A N 1
ATOM 1126 C CA . GLN A 1 143 ? 5.082 -7.869 -8.527 1.00 97.69 143 GLN A CA 1
ATOM 1127 C C . GLN A 1 143 ? 6.228 -8.154 -7.557 1.00 97.69 143 GLN A C 1
ATOM 1129 O O . GLN A 1 143 ? 6.147 -9.117 -6.799 1.00 97.69 143 GLN A O 1
ATOM 1134 N N . ALA A 1 144 ? 7.243 -7.288 -7.499 1.00 97.94 144 ALA A N 1
ATOM 1135 C CA . ALA A 1 144 ? 8.374 -7.473 -6.594 1.00 97.94 144 ALA A CA 1
ATOM 1136 C C . ALA A 1 144 ? 7.945 -7.470 -5.114 1.00 97.94 144 ALA A C 1
ATOM 1138 O O . ALA A 1 144 ? 8.447 -8.277 -4.333 1.00 97.94 144 ALA A O 1
ATOM 1139 N N . LEU A 1 145 ? 6.985 -6.622 -4.723 1.00 97.69 145 LEU A N 1
ATOM 1140 C CA . LEU A 1 145 ? 6.428 -6.610 -3.364 1.00 97.69 145 LEU A CA 1
ATOM 1141 C C . LEU A 1 145 ? 5.697 -7.911 -3.015 1.00 97.69 145 LEU A C 1
ATOM 1143 O O . LEU A 1 145 ? 5.758 -8.356 -1.872 1.00 97.69 145 LEU A O 1
ATOM 1147 N N . ARG A 1 146 ? 4.992 -8.514 -3.978 1.00 96.44 146 ARG A N 1
ATOM 1148 C CA . ARG A 1 146 ? 4.149 -9.699 -3.750 1.00 96.44 146 ARG A CA 1
ATOM 1149 C C . ARG A 1 146 ? 4.851 -11.031 -3.985 1.00 96.44 146 ARG A C 1
ATOM 1151 O O . ARG A 1 146 ? 4.292 -12.055 -3.603 1.00 96.44 146 ARG A O 1
ATOM 1158 N N . GLU A 1 147 ? 6.019 -11.042 -4.621 1.00 94.94 147 GLU A N 1
ATOM 1159 C CA . GLU A 1 147 ? 6.680 -12.272 -5.076 1.00 94.94 147 GLU A CA 1
ATOM 1160 C C . GLU A 1 147 ? 7.063 -13.206 -3.919 1.00 94.94 147 GLU A C 1
ATOM 1162 O O . GLU A 1 147 ? 6.893 -14.420 -4.018 1.00 94.94 147 GLU A O 1
ATOM 1167 N N . ASN A 1 148 ? 7.563 -12.646 -2.814 1.00 91.00 148 ASN A N 1
ATOM 1168 C CA . ASN A 1 148 ? 8.128 -13.428 -1.719 1.00 91.00 148 ASN A CA 1
ATOM 1169 C C . ASN A 1 148 ? 7.733 -12.855 -0.355 1.00 91.00 148 ASN A C 1
ATOM 1171 O O . ASN A 1 148 ? 8.545 -12.250 0.338 1.00 91.00 148 ASN A O 1
ATOM 1175 N N . LEU A 1 149 ? 6.465 -13.038 0.028 1.00 93.88 149 LEU A N 1
ATOM 1176 C CA . LEU A 1 149 ? 5.967 -12.671 1.361 1.00 93.88 149 LEU A CA 1
ATOM 1177 C C . LEU A 1 149 ? 5.862 -13.873 2.316 1.00 93.88 149 LEU A C 1
ATOM 1179 O O . LEU A 1 149 ? 5.145 -13.817 3.316 1.00 93.88 149 LEU A O 1
ATOM 1183 N N . GLY A 1 150 ? 6.551 -14.976 2.001 1.00 91.06 150 GLY A N 1
ATOM 1184 C CA . GLY A 1 150 ? 6.671 -16.160 2.855 1.00 91.06 150 GLY A CA 1
ATOM 1185 C C . GLY A 1 150 ? 5.317 -16.703 3.345 1.00 91.06 150 GLY A C 1
ATOM 1186 O O . GLY A 1 150 ? 4.510 -17.146 2.520 1.00 91.06 150 GLY A O 1
ATOM 1187 N N . PRO A 1 151 ? 5.032 -16.685 4.665 1.00 92.88 15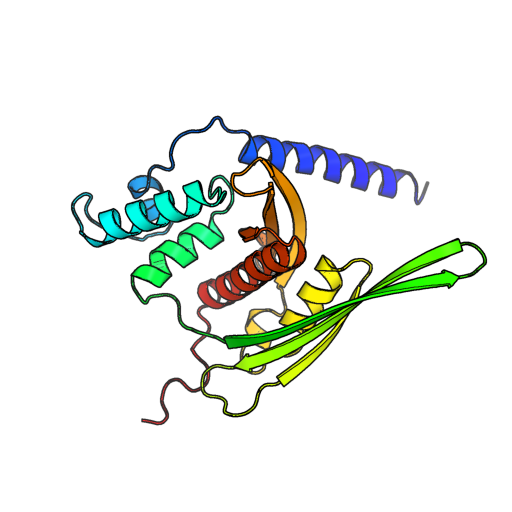1 PRO A N 1
ATOM 1188 C CA . PRO A 1 151 ? 3.792 -17.226 5.233 1.00 92.88 151 PRO A CA 1
ATOM 1189 C C . PRO A 1 151 ? 2.527 -16.525 4.722 1.00 92.88 151 PRO A C 1
ATOM 1191 O O . PRO A 1 151 ? 1.444 -17.105 4.759 1.00 92.88 151 PRO A O 1
ATOM 1194 N N . TYR A 1 152 ? 2.649 -15.307 4.192 1.00 96.06 152 TYR A N 1
ATOM 1195 C CA . TYR A 1 152 ? 1.517 -14.554 3.662 1.00 96.06 152 TYR A CA 1
ATOM 1196 C C . TYR A 1 152 ? 1.174 -14.895 2.213 1.00 96.06 152 TYR A C 1
ATOM 1198 O O . TYR A 1 152 ? 0.101 -14.515 1.741 1.00 96.06 152 TYR A O 1
ATOM 1206 N N . GLN A 1 153 ? 2.034 -15.638 1.506 1.00 95.50 153 GLN A N 1
ATOM 1207 C CA . GLN A 1 153 ? 1.832 -15.952 0.091 1.00 95.50 153 GLN A CA 1
ATOM 1208 C C . GLN A 1 153 ? 0.449 -16.560 -0.206 1.00 95.50 153 GLN A C 1
ATOM 1210 O O . GLN A 1 153 ? -0.176 -16.115 -1.169 1.00 95.50 153 GLN A O 1
ATOM 1215 N N . PRO A 1 154 ? -0.092 -17.508 0.597 1.00 95.69 154 PRO A N 1
ATOM 1216 C CA . PRO A 1 154 ? -1.434 -18.057 0.393 1.00 95.69 154 PRO A CA 1
ATOM 1217 C C . PRO A 1 154 ? -2.552 -17.011 0.454 1.00 95.69 154 PRO A C 1
ATOM 1219 O O . PRO A 1 154 ? -3.518 -17.133 -0.297 1.00 95.69 154 PRO A O 1
ATOM 1222 N N . HIS A 1 155 ? -2.407 -15.982 1.293 1.00 96.38 155 HIS A N 1
ATOM 1223 C CA . HIS A 1 155 ? -3.411 -14.934 1.483 1.00 96.38 155 HIS A CA 1
ATOM 1224 C C . HIS A 1 155 ? -3.461 -13.934 0.327 1.00 96.38 155 HIS A C 1
ATOM 1226 O O . HIS A 1 155 ? -4.453 -13.235 0.194 1.00 96.38 155 HIS A O 1
ATOM 1232 N N . ILE A 1 156 ? -2.423 -13.843 -0.508 1.00 96.88 156 ILE A N 1
ATOM 1233 C CA . ILE A 1 156 ? -2.347 -12.854 -1.600 1.00 96.88 156 ILE A CA 1
ATOM 1234 C C . ILE A 1 156 ? -2.272 -13.485 -2.996 1.00 96.88 156 ILE A C 1
ATOM 1236 O O . ILE A 1 156 ? -2.024 -12.786 -3.977 1.00 96.88 156 ILE A O 1
ATOM 1240 N N . ARG A 1 157 ? -2.503 -14.800 -3.133 1.00 96.19 157 ARG A N 1
ATOM 1241 C CA . ARG A 1 157 ? -2.452 -15.489 -4.445 1.00 96.19 157 ARG A CA 1
ATOM 1242 C C . ARG A 1 157 ? -3.473 -14.953 -5.445 1.00 96.19 157 ARG A C 1
ATOM 1244 O O . ARG A 1 157 ? -3.264 -15.013 -6.658 1.00 96.19 157 ARG A O 1
ATOM 1251 N N . ASP A 1 158 ? -4.603 -14.491 -4.941 1.00 96.81 158 ASP A N 1
ATOM 1252 C CA . ASP A 1 158 ? -5.713 -13.942 -5.706 1.00 96.81 158 ASP A CA 1
ATOM 1253 C C . ASP A 1 158 ? -5.684 -12.413 -5.795 1.00 96.81 158 ASP A C 1
ATOM 1255 O O . ASP A 1 158 ? -6.545 -11.854 -6.468 1.00 96.81 158 ASP A O 1
ATOM 1259 N N . PHE A 1 159 ? -4.681 -11.753 -5.208 1.00 98.12 159 PHE A N 1
ATOM 1260 C CA . PHE A 1 159 ? -4.470 -10.316 -5.348 1.00 98.12 159 PHE A CA 1
ATOM 1261 C C . PHE A 1 159 ? -4.176 -9.947 -6.807 1.00 98.12 159 PHE A C 1
ATOM 1263 O O . PHE A 1 159 ? -3.327 -10.556 -7.465 1.00 98.12 159 PHE A O 1
ATOM 1270 N N . GLU A 1 160 ? -4.840 -8.904 -7.290 1.00 97.31 160 GLU A N 1
ATOM 1271 C CA . GLU A 1 160 ? -4.641 -8.311 -8.606 1.00 97.31 160 GLU A CA 1
ATOM 1272 C C . GLU A 1 160 ? -4.589 -6.783 -8.491 1.00 97.31 160 GLU A C 1
ATOM 1274 O O . GLU A 1 160 ? -5.508 -6.160 -7.962 1.00 97.31 160 GLU A O 1
ATOM 1279 N N . LEU A 1 161 ? -3.525 -6.174 -9.020 1.00 96.94 161 LEU A N 1
ATOM 1280 C CA . LEU A 1 161 ? -3.486 -4.741 -9.299 1.00 96.94 161 LEU A CA 1
ATOM 1281 C C . LEU A 1 161 ? -4.352 -4.465 -10.536 1.00 96.94 161 LEU A C 1
ATOM 1283 O O . LEU A 1 161 ? -4.043 -4.965 -11.617 1.00 96.94 161 LEU A O 1
ATOM 1287 N N . VAL A 1 162 ? -5.420 -3.678 -10.382 1.00 96.38 162 VAL A N 1
ATOM 1288 C CA . VAL A 1 162 ? -6.398 -3.437 -11.459 1.00 96.38 162 VAL A CA 1
ATOM 1289 C C . VAL A 1 162 ? -6.103 -2.148 -12.211 1.00 96.38 162 VAL A C 1
ATOM 1291 O O . VAL A 1 162 ? -6.015 -2.157 -13.437 1.00 96.38 162 VAL A O 1
ATOM 1294 N N . ASP A 1 163 ? -5.949 -1.041 -11.487 1.00 92.81 163 ASP A N 1
ATOM 1295 C CA . ASP A 1 163 ? -5.625 0.258 -12.071 1.00 92.81 163 ASP A CA 1
ATOM 1296 C C . ASP A 1 163 ? -4.922 1.160 -11.054 1.00 92.81 163 ASP A C 1
ATOM 1298 O O . ASP A 1 163 ? -4.930 0.915 -9.845 1.00 92.81 163 ASP A O 1
ATOM 1302 N N . TYR A 1 164 ? -4.334 2.247 -11.542 1.00 92.50 164 TYR A N 1
ATOM 1303 C CA . TYR A 1 164 ? -3.837 3.319 -10.701 1.00 92.50 164 TYR A CA 1
ATOM 1304 C C . TYR A 1 164 ? -4.073 4.687 -11.343 1.00 92.50 164 TYR A C 1
ATOM 1306 O O . TYR A 1 164 ? -3.953 4.895 -12.550 1.00 92.50 164 TYR A O 1
ATOM 1314 N N . LYS A 1 165 ? -4.341 5.685 -10.502 1.00 92.06 165 LYS A N 1
ATOM 1315 C CA . LYS A 1 165 ? -4.555 7.068 -10.919 1.00 92.06 165 LYS A CA 1
ATOM 1316 C C . LYS A 1 165 ? -3.637 8.013 -10.177 1.00 92.06 165 LYS A C 1
ATOM 1318 O O . LYS A 1 165 ? -3.707 8.153 -8.959 1.00 92.06 165 LYS A O 1
ATOM 1323 N N . VAL A 1 166 ? -2.852 8.757 -10.944 1.00 92.44 166 VAL A N 1
ATOM 1324 C CA . VAL A 1 166 ? -1.925 9.760 -10.422 1.00 92.44 166 VAL A CA 1
ATOM 1325 C C . VAL A 1 166 ? -2.533 11.156 -10.543 1.00 92.44 166 VAL A C 1
ATOM 1327 O O . VAL A 1 166 ? -3.108 11.522 -11.571 1.00 92.44 166 VAL A O 1
ATOM 1330 N N . ARG A 1 167 ? -2.408 11.961 -9.487 1.00 91.94 167 ARG A N 1
ATOM 1331 C CA . ARG A 1 167 ? -2.767 13.382 -9.476 1.00 91.94 167 ARG A CA 1
ATOM 1332 C C . ARG A 1 167 ? -1.614 14.204 -8.918 1.00 91.94 167 ARG A C 1
ATOM 1334 O O . ARG A 1 167 ? -1.217 14.022 -7.772 1.00 91.94 167 ARG A O 1
ATOM 1341 N N . LEU A 1 168 ? -1.141 15.162 -9.709 1.00 91.19 168 LEU A N 1
ATOM 1342 C CA . LEU A 1 168 ? -0.216 16.189 -9.242 1.00 91.19 168 LEU A CA 1
ATOM 1343 C C . LEU A 1 168 ? -1.000 17.287 -8.528 1.00 91.19 168 LEU A C 1
ATOM 1345 O O . LEU A 1 168 ? -1.917 17.889 -9.095 1.0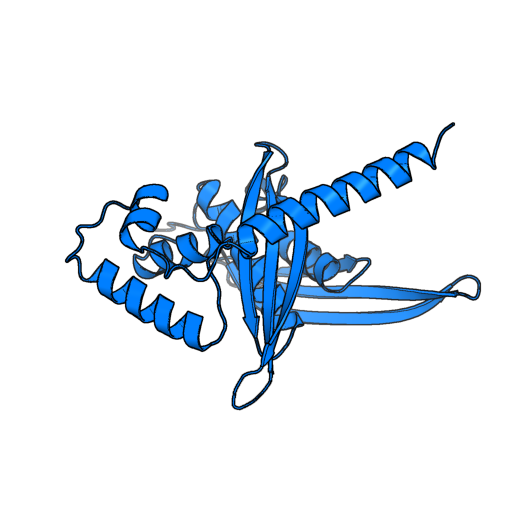0 91.19 168 LEU A O 1
ATOM 1349 N N . LEU A 1 169 ? -0.637 17.543 -7.280 1.00 89.62 169 LEU A N 1
ATOM 1350 C CA . LEU A 1 169 ? -1.217 18.580 -6.446 1.00 89.62 169 LEU A CA 1
ATOM 1351 C C . LEU A 1 169 ? -0.209 19.719 -6.320 1.00 89.62 169 LEU A C 1
ATOM 1353 O O . LEU A 1 169 ? 0.978 19.510 -6.068 1.00 89.62 169 LEU A O 1
ATOM 1357 N N . ARG A 1 170 ? -0.689 20.951 -6.487 1.00 84.31 170 ARG A N 1
ATOM 1358 C CA . ARG A 1 170 ? 0.119 22.140 -6.213 1.00 84.31 170 ARG A CA 1
ATOM 1359 C C . ARG A 1 170 ? 0.161 22.331 -4.697 1.00 84.31 170 ARG A C 1
ATOM 1361 O O . ARG A 1 170 ? -0.875 22.610 -4.101 1.00 84.31 170 ARG A O 1
ATOM 1368 N N . GLY A 1 171 ? 1.333 22.145 -4.100 1.00 69.38 171 GLY A N 1
ATOM 1369 C CA . GLY A 1 171 ? 1.583 22.339 -2.673 1.00 69.38 171 GLY A CA 1
ATOM 1370 C C . GLY A 1 171 ? 2.644 23.410 -2.414 1.00 69.38 171 GLY A C 1
ATOM 1371 O O . GLY A 1 171 ? 3.291 23.902 -3.338 1.00 69.38 171 GLY A O 1
ATOM 1372 N N . SER A 1 172 ? 2.813 23.763 -1.140 1.00 66.31 172 SER A N 1
ATOM 1373 C CA . SER A 1 172 ? 3.941 24.545 -0.622 1.00 66.31 172 SER A CA 1
ATOM 1374 C C . SER A 1 172 ? 4.637 23.680 0.434 1.00 66.31 172 SER A C 1
ATOM 1376 O O . SER A 1 172 ? 3.932 23.168 1.306 1.00 66.31 172 SER A O 1
ATOM 1378 N N . PRO A 1 173 ? 5.962 23.446 0.365 1.00 73.06 173 PRO A N 1
ATOM 1379 C CA . PRO A 1 173 ? 6.968 24.159 -0.437 1.00 73.06 173 PRO A CA 1
ATOM 1380 C C . PRO A 1 173 ? 7.157 23.659 -1.885 1.00 73.06 173 PRO A C 1
ATOM 1382 O O . PRO A 1 173 ? 7.957 24.234 -2.617 1.00 73.06 173 PRO A O 1
ATOM 1385 N N . GLY A 1 174 ? 6.448 22.614 -2.322 1.00 83.00 174 GLY A N 1
ATOM 1386 C CA . GLY A 1 174 ? 6.578 22.062 -3.674 1.00 83.00 174 GLY A CA 1
ATOM 1387 C C . GLY A 1 174 ? 5.382 21.203 -4.094 1.00 83.00 174 GLY A C 1
ATOM 1388 O O . GLY A 1 174 ? 4.475 20.972 -3.289 1.00 83.00 174 GLY A O 1
ATOM 1389 N N . PRO A 1 175 ? 5.340 20.747 -5.359 1.00 89.62 175 PRO A N 1
ATOM 1390 C CA . PRO A 1 175 ? 4.296 19.843 -5.817 1.00 89.62 175 PRO A CA 1
ATOM 1391 C C . PRO A 1 175 ? 4.371 18.515 -5.060 1.00 89.62 175 PRO A C 1
ATOM 1393 O O . PRO A 1 175 ? 5.455 17.992 -4.807 1.00 89.62 175 PRO A O 1
ATOM 1396 N N . VAL A 1 176 ? 3.207 17.962 -4.735 1.00 94.12 176 VAL A N 1
ATOM 1397 C CA . VAL A 1 176 ? 3.086 16.611 -4.180 1.00 94.12 176 VAL A CA 1
ATOM 1398 C C . VAL A 1 176 ? 2.266 15.757 -5.132 1.00 94.12 176 VAL A C 1
ATOM 1400 O O . VAL A 1 176 ? 1.348 16.236 -5.802 1.00 94.12 176 VAL A O 1
ATOM 1403 N N . THR A 1 177 ? 2.607 14.483 -5.210 1.00 94.50 177 THR A N 1
ATOM 1404 C CA . THR A 1 177 ? 1.934 13.496 -6.041 1.00 94.50 177 THR A CA 1
ATOM 1405 C C . THR A 1 177 ? 1.043 12.649 -5.156 1.00 94.50 177 THR A C 1
ATOM 1407 O O . THR A 1 177 ? 1.509 12.071 -4.181 1.00 94.50 177 THR A O 1
ATOM 1410 N N . ARG A 1 178 ? -0.239 12.561 -5.507 1.00 94.94 178 ARG A N 1
ATOM 1411 C CA . ARG A 1 178 ? -1.175 11.606 -4.916 1.00 94.94 178 ARG A CA 1
ATOM 1412 C C . ARG A 1 178 ? -1.443 10.483 -5.902 1.00 94.94 178 ARG A C 1
ATOM 1414 O O . ARG A 1 178 ? -1.784 10.755 -7.054 1.00 94.94 178 ARG A O 1
ATOM 1421 N N . VAL A 1 179 ? -1.345 9.251 -5.433 1.00 94.69 179 VAL A N 1
ATOM 1422 C CA . VAL A 1 179 ? -1.595 8.043 -6.217 1.00 94.69 179 VAL A CA 1
ATOM 1423 C C . VAL A 1 179 ? -2.723 7.273 -5.557 1.00 94.69 179 VAL A C 1
ATOM 1425 O O . VAL A 1 179 ? -2.661 6.988 -4.368 1.00 94.69 179 VAL A O 1
ATOM 1428 N N . HIS A 1 180 ? -3.759 6.967 -6.329 1.00 94.56 180 HIS A N 1
ATOM 1429 C CA . HIS A 1 180 ? -4.817 6.040 -5.946 1.00 94.56 180 HIS A CA 1
ATOM 1430 C C . HIS A 1 180 ? -4.581 4.723 -6.671 1.00 94.56 180 HIS A C 1
ATOM 1432 O O . HIS A 1 180 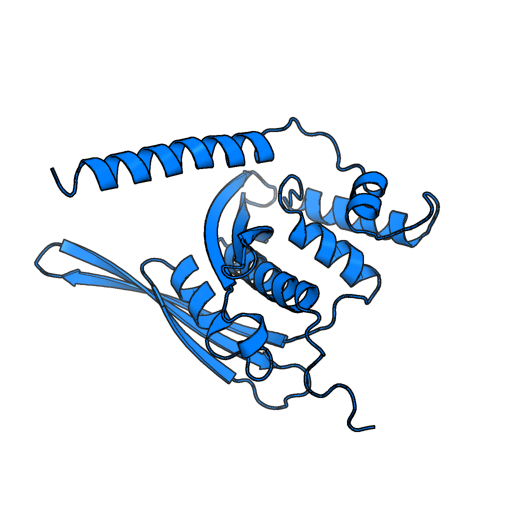? -4.446 4.741 -7.891 1.00 94.56 180 HIS A O 1
ATOM 1438 N N . VAL A 1 181 ? -4.545 3.612 -5.947 1.00 95.25 181 VAL A N 1
ATOM 1439 C CA . VAL A 1 181 ? -4.430 2.263 -6.513 1.00 95.25 181 VAL A CA 1
ATOM 1440 C C . VAL A 1 181 ? -5.755 1.544 -6.313 1.00 95.25 181 VAL A C 1
ATOM 1442 O O . VAL A 1 181 ? -6.299 1.572 -5.213 1.00 95.25 181 VAL A O 1
ATOM 1445 N N . GLU A 1 182 ? -6.276 0.921 -7.368 1.00 96.31 182 GLU A N 1
ATOM 1446 C CA . GLU A 1 182 ? -7.347 -0.067 -7.276 1.00 96.31 182 GLU A CA 1
ATOM 1447 C C . GLU A 1 182 ? -6.737 -1.466 -7.284 1.00 96.31 182 GLU A C 1
ATOM 1449 O O . GLU A 1 182 ? -5.926 -1.819 -8.145 1.00 96.31 182 GLU A O 1
ATOM 1454 N N . SER A 1 183 ? -7.164 -2.283 -6.336 1.00 97.50 183 SER A N 1
ATOM 1455 C CA . SER A 1 183 ? -6.810 -3.693 -6.269 1.00 97.50 183 SER A CA 1
ATOM 1456 C C . SER A 1 183 ? -8.067 -4.538 -6.161 1.00 97.50 183 SER A C 1
ATOM 1458 O O . SER A 1 183 ? -9.123 -4.063 -5.733 1.00 97.50 183 SER A O 1
ATOM 1460 N N . ARG A 1 184 ? -7.946 -5.792 -6.581 1.00 97.50 184 ARG A N 1
ATOM 1461 C CA . ARG A 1 184 ? -9.035 -6.755 -6.607 1.00 97.50 184 ARG A CA 1
ATOM 1462 C C . ARG A 1 184 ? -8.590 -8.092 -6.048 1.00 97.50 184 ARG A C 1
ATOM 1464 O O . ARG A 1 184 ? -7.472 -8.549 -6.264 1.00 97.50 184 ARG A O 1
ATOM 1471 N N . ASP A 1 185 ? -9.525 -8.743 -5.382 1.00 97.56 185 ASP A N 1
ATOM 1472 C CA . ASP A 1 185 ? -9.462 -10.151 -5.047 1.00 97.56 185 ASP A CA 1
ATOM 1473 C C . ASP A 1 185 ? -10.141 -10.931 -6.176 1.00 97.56 185 ASP A C 1
ATOM 1475 O O . ASP A 1 185 ? -11.339 -10.786 -6.441 1.00 97.56 185 ASP A O 1
ATOM 1479 N N . ARG A 1 186 ? -9.366 -11.743 -6.895 1.00 97.12 186 ARG A N 1
ATOM 1480 C CA . ARG A 1 186 ? -9.874 -12.534 -8.023 1.00 97.12 186 ARG A CA 1
ATOM 1481 C C . ARG A 1 186 ? -10.837 -13.639 -7.591 1.00 97.12 186 ARG A C 1
ATOM 1483 O O . ARG A 1 186 ? -11.667 -14.038 -8.406 1.00 97.12 186 ARG A O 1
ATOM 1490 N N . THR A 1 187 ? -10.739 -14.122 -6.355 1.00 96.06 187 THR A N 1
ATOM 1491 C CA . THR A 1 187 ? -11.598 -15.174 -5.801 1.00 96.06 187 THR A CA 1
ATOM 1492 C C . THR A 1 187 ? -12.967 -14.619 -5.432 1.00 96.06 187 THR A C 1
ATOM 1494 O O . THR A 1 187 ? -13.985 -15.168 -5.850 1.00 96.06 187 THR A O 1
ATOM 1497 N N . THR A 1 188 ? -13.006 -13.530 -4.661 1.00 95.81 188 THR A N 1
ATOM 1498 C CA . THR A 1 188 ? -14.265 -12.938 -4.169 1.00 95.81 188 THR A CA 1
ATOM 1499 C C . THR A 1 188 ? -14.872 -11.941 -5.154 1.00 95.81 188 THR A C 1
ATOM 1501 O O . THR A 1 188 ? -16.080 -11.711 -5.143 1.00 95.81 188 THR A O 1
ATOM 1504 N N . GLY A 1 189 ? -14.049 -11.354 -6.027 1.00 94.94 189 GLY A N 1
ATOM 1505 C CA . GLY A 1 189 ? -14.434 -10.244 -6.892 1.00 94.94 189 GLY A CA 1
ATOM 1506 C C . GLY A 1 189 ? -14.513 -8.899 -6.169 1.00 94.94 189 GLY A C 1
ATOM 1507 O O . GLY A 1 189 ? -14.987 -7.938 -6.769 1.00 94.94 189 GLY A O 1
ATOM 1508 N N . GLU A 1 190 ? -14.085 -8.814 -4.908 1.00 94.38 190 GLU A N 1
ATOM 1509 C CA . GLU A 1 190 ? -14.063 -7.566 -4.148 1.00 94.38 190 GLU A CA 1
ATOM 1510 C C . GLU A 1 190 ? -12.981 -6.619 -4.680 1.00 94.38 190 GLU A C 1
ATOM 1512 O O . GLU A 1 190 ? -11.873 -7.046 -5.001 1.00 94.38 190 GLU A O 1
ATOM 1517 N N . HIS A 1 191 ? -13.313 -5.330 -4.758 1.00 95.06 191 HIS A N 1
ATOM 1518 C CA . HIS A 1 191 ? -12.396 -4.258 -5.135 1.00 95.06 191 HIS A CA 1
ATOM 1519 C C . HIS A 1 191 ? -12.168 -3.330 -3.947 1.00 95.06 191 HIS A C 1
ATOM 1521 O O . HIS A 1 191 ? -13.123 -2.936 -3.272 1.00 95.06 191 HIS A O 1
ATOM 1527 N N . TRP A 1 192 ? -10.927 -2.901 -3.756 1.00 95.81 192 TRP A N 1
ATOM 1528 C CA . TRP A 1 192 ? -10.574 -1.883 -2.776 1.00 95.81 192 TRP A CA 1
ATOM 1529 C C . TRP A 1 192 ? -9.610 -0.862 -3.358 1.00 95.81 192 TRP A C 1
ATOM 1531 O O . TRP A 1 192 ? -8.975 -1.073 -4.391 1.00 95.81 192 TRP A O 1
ATOM 1541 N N . PHE A 1 193 ? -9.530 0.272 -2.670 1.00 95.44 193 PHE A N 1
ATOM 1542 C CA . PHE A 1 193 ? -8.743 1.408 -3.107 1.00 95.44 193 PHE A CA 1
ATOM 1543 C C . PHE A 1 193 ? -7.866 1.921 -1.981 1.00 95.44 193 PHE A C 1
ATOM 1545 O O . PHE A 1 193 ? -8.354 2.190 -0.878 1.00 95.44 193 PHE A O 1
ATOM 1552 N N . THR A 1 194 ? -6.597 2.128 -2.292 1.00 97.12 194 THR A N 1
ATOM 1553 C CA . THR A 1 194 ? -5.608 2.704 -1.382 1.00 97.12 194 THR A CA 1
ATOM 1554 C C . THR A 1 194 ? -5.032 3.984 -1.958 1.00 97.12 194 THR A C 1
ATOM 1556 O O . THR A 1 194 ? -5.160 4.270 -3.154 1.00 97.12 194 THR A O 1
ATOM 1559 N N . VAL A 1 195 ? -4.458 4.811 -1.089 1.00 96.25 195 VAL A N 1
ATOM 1560 C CA . VAL A 1 195 ? -3.911 6.113 -1.460 1.00 96.25 195 VAL A CA 1
ATOM 1561 C C . VAL A 1 195 ? -2.541 6.319 -0.836 1.00 96.25 195 VAL A C 1
ATOM 1563 O O . VAL A 1 195 ? -2.380 6.167 0.368 1.00 96.25 195 VAL A O 1
ATOM 1566 N N . GLY A 1 196 ? -1.583 6.732 -1.660 1.00 95.94 196 GLY A N 1
ATOM 1567 C CA . GLY A 1 196 ? -0.264 7.176 -1.223 1.00 95.94 196 GLY A CA 1
ATOM 1568 C C . GLY A 1 196 ? 0.009 8.605 -1.672 1.00 95.94 196 GLY A C 1
ATOM 1569 O O . GLY A 1 196 ? -0.508 9.059 -2.705 1.00 95.94 196 GLY A O 1
ATOM 1570 N N . VAL A 1 197 ? 0.787 9.346 -0.882 1.00 95.56 197 VAL A N 1
ATOM 1571 C CA . VAL A 1 197 ? 1.115 10.749 -1.169 1.00 95.56 197 VAL A CA 1
ATOM 1572 C C . VAL A 1 197 ? 2.567 11.049 -0.847 1.00 95.56 197 VAL A C 1
ATOM 1574 O O . VAL A 1 197 ? 3.000 10.981 0.297 1.00 95.56 197 VAL A O 1
ATOM 1577 N N . SER A 1 198 ? 3.309 11.498 -1.855 1.00 95.31 198 SER A N 1
ATOM 1578 C CA . SER A 1 198 ? 4.704 11.899 -1.694 1.00 95.31 198 SER A CA 1
ATOM 1579 C C . SER A 1 198 ? 5.104 12.941 -2.736 1.00 95.31 198 SER A C 1
ATOM 1581 O O . SER A 1 198 ? 4.488 13.066 -3.794 1.00 95.31 198 SER A O 1
ATOM 1583 N N . ALA A 1 199 ? 6.161 13.704 -2.456 1.00 93.75 199 ALA A N 1
ATOM 1584 C CA . ALA A 1 199 ? 6.814 14.536 -3.465 1.00 93.75 199 ALA A CA 1
ATOM 1585 C C . ALA A 1 199 ? 7.413 13.688 -4.607 1.00 93.75 199 ALA A C 1
ATOM 1587 O O . ALA A 1 199 ? 7.502 14.160 -5.740 1.00 93.75 199 ALA A O 1
ATOM 1588 N N . ASN A 1 200 ? 7.770 12.430 -4.326 1.00 93.00 200 ASN A N 1
ATOM 1589 C CA . ASN A 1 200 ? 8.227 11.454 -5.308 1.00 93.00 200 ASN A CA 1
ATOM 1590 C C . ASN A 1 200 ? 7.072 10.526 -5.714 1.00 93.00 200 ASN A C 1
ATOM 1592 O O . ASN A 1 200 ? 6.404 9.928 -4.873 1.00 93.00 200 ASN A O 1
ATOM 1596 N N . ILE A 1 201 ? 6.844 10.393 -7.020 1.00 93.31 201 ILE A N 1
ATOM 1597 C CA . ILE A 1 201 ? 5.793 9.529 -7.564 1.00 93.31 201 ILE A CA 1
ATOM 1598 C C . ILE A 1 201 ? 5.983 8.054 -7.190 1.00 93.31 201 ILE A C 1
ATOM 1600 O O . ILE A 1 201 ? 4.995 7.391 -6.886 1.00 93.31 201 ILE A O 1
ATOM 1604 N N . VAL A 1 202 ? 7.221 7.549 -7.177 1.00 94.50 202 VAL A N 1
ATOM 1605 C CA . VAL A 1 202 ? 7.515 6.141 -6.867 1.00 94.50 202 VAL A CA 1
ATOM 1606 C C . VAL A 1 202 ? 7.214 5.848 -5.400 1.00 94.50 202 VAL A C 1
ATOM 1608 O O . VAL A 1 202 ? 6.591 4.835 -5.112 1.00 94.50 202 VAL A O 1
ATOM 1611 N N . ASP A 1 203 ? 7.535 6.770 -4.491 1.00 95.75 203 ASP A N 1
ATOM 1612 C CA . ASP A 1 203 ? 7.209 6.630 -3.066 1.00 95.75 203 ASP A CA 1
ATOM 1613 C C . ASP A 1 203 ? 5.691 6.632 -2.829 1.00 95.75 203 ASP A C 1
ATOM 1615 O O . ASP A 1 203 ? 5.184 5.854 -2.027 1.00 95.75 203 ASP A O 1
ATOM 1619 N N . ALA A 1 204 ? 4.947 7.477 -3.551 1.00 95.94 204 ALA A N 1
ATOM 1620 C CA . ALA A 1 204 ? 3.487 7.507 -3.460 1.00 95.94 204 ALA A CA 1
ATOM 1621 C C . ALA A 1 204 ? 2.848 6.212 -3.999 1.00 95.94 204 ALA A C 1
ATOM 1623 O O . ALA A 1 204 ? 1.857 5.736 -3.449 1.00 95.94 204 ALA A O 1
ATOM 1624 N N . ILE A 1 205 ? 3.411 5.633 -5.068 1.00 96.62 205 ILE A N 1
ATOM 1625 C CA . ILE A 1 205 ? 3.005 4.316 -5.583 1.00 96.62 205 ILE A CA 1
ATOM 1626 C C . ILE A 1 205 ? 3.311 3.234 -4.545 1.00 96.62 205 ILE A C 1
ATOM 1628 O O . ILE A 1 205 ? 2.443 2.424 -4.233 1.00 96.62 205 ILE A O 1
ATOM 1632 N N . PHE A 1 206 ? 4.531 3.236 -4.010 1.00 97.94 206 PHE A N 1
ATOM 1633 C CA . PHE A 1 206 ? 4.996 2.285 -3.010 1.00 97.94 206 PHE A CA 1
ATOM 1634 C C . PHE A 1 206 ? 4.077 2.261 -1.784 1.00 97.94 206 PHE A C 1
ATOM 1636 O O . PHE A 1 206 ? 3.594 1.195 -1.408 1.00 97.94 206 PHE A O 1
ATOM 1643 N N . GLU A 1 207 ? 3.773 3.428 -1.211 1.00 97.31 207 GLU A N 1
ATOM 1644 C CA . GLU A 1 207 ? 2.862 3.550 -0.070 1.00 97.31 207 GLU A CA 1
ATOM 1645 C C . GLU A 1 207 ? 1.483 2.952 -0.384 1.00 97.31 207 GLU A C 1
ATOM 1647 O O . GLU A 1 207 ? 0.981 2.121 0.372 1.00 97.31 207 GLU A O 1
ATOM 1652 N N . ALA A 1 208 ? 0.896 3.310 -1.531 1.00 97.19 208 ALA A N 1
ATOM 1653 C CA . ALA A 1 208 ? -0.414 2.804 -1.928 1.00 97.19 208 ALA A CA 1
ATOM 1654 C C . ALA A 1 208 ? -0.423 1.275 -2.120 1.00 97.19 208 ALA A C 1
ATOM 1656 O O . ALA A 1 208 ? -1.389 0.614 -1.732 1.00 97.19 208 ALA A O 1
ATOM 1657 N N . LEU A 1 209 ? 0.637 0.701 -2.701 1.00 98.06 209 LEU A N 1
ATOM 1658 C CA . LEU A 1 209 ? 0.765 -0.746 -2.907 1.00 98.06 209 LEU A CA 1
ATOM 1659 C C . LEU A 1 209 ? 0.960 -1.501 -1.587 1.00 98.06 209 LEU A C 1
ATOM 1661 O O . LEU A 1 209 ? 0.321 -2.531 -1.373 1.00 98.06 209 LEU A O 1
ATOM 1665 N N . VAL A 1 210 ? 1.794 -0.983 -0.681 1.00 97.88 210 VAL A N 1
ATOM 1666 C CA . VAL A 1 210 ? 1.986 -1.574 0.651 1.00 97.88 210 VAL A CA 1
ATOM 1667 C C . VAL A 1 210 ? 0.678 -1.566 1.436 1.00 97.88 210 VAL A C 1
ATOM 1669 O O . VAL A 1 210 ? 0.313 -2.594 2.010 1.00 97.88 210 VAL A O 1
ATOM 1672 N N . ASP A 1 211 ? -0.067 -0.460 1.414 1.00 97.62 211 ASP A N 1
ATOM 1673 C CA . ASP A 1 211 ? -1.411 -0.404 1.994 1.00 97.62 211 ASP A CA 1
ATOM 1674 C C . ASP A 1 211 ? -2.338 -1.441 1.342 1.00 97.62 211 ASP A C 1
ATOM 1676 O O . ASP A 1 211 ? -3.077 -2.133 2.039 1.00 97.62 211 ASP A O 1
ATOM 1680 N N . ALA A 1 212 ? -2.297 -1.599 0.014 1.00 98.00 212 ALA A N 1
ATOM 1681 C CA . ALA A 1 212 ? -3.190 -2.523 -0.688 1.00 98.00 212 ALA A CA 1
ATOM 1682 C C . ALA A 1 212 ? -2.950 -3.977 -0.264 1.00 98.00 212 ALA A C 1
ATOM 1684 O O . ALA A 1 212 ? -3.910 -4.720 -0.040 1.00 98.00 212 ALA A O 1
ATOM 1685 N N . ILE A 1 213 ? -1.683 -4.367 -0.117 1.00 98.12 213 ILE A N 1
ATOM 1686 C CA . ILE A 1 213 ? -1.291 -5.701 0.346 1.00 98.12 213 ILE A CA 1
ATOM 1687 C C . ILE A 1 213 ? -1.691 -5.887 1.813 1.00 98.12 213 ILE A C 1
ATOM 1689 O O . ILE A 1 213 ? -2.353 -6.872 2.138 1.00 98.12 213 ILE A O 1
ATOM 1693 N N . ASN A 1 214 ? -1.365 -4.934 2.694 1.00 97.81 214 ASN A N 1
ATOM 1694 C CA . ASN A 1 214 ? -1.740 -5.009 4.113 1.00 97.81 214 ASN A CA 1
ATOM 1695 C C . ASN A 1 214 ? -3.258 -5.091 4.304 1.00 97.81 214 ASN A C 1
ATOM 1697 O O . ASN A 1 214 ? -3.729 -5.839 5.158 1.00 97.81 214 ASN A O 1
ATOM 1701 N N . TYR A 1 215 ? -4.033 -4.383 3.479 1.00 97.88 215 TYR A N 1
ATOM 1702 C CA . TYR A 1 215 ? -5.487 -4.482 3.487 1.00 97.88 215 TYR A CA 1
ATOM 1703 C C . TYR A 1 215 ? -5.967 -5.895 3.157 1.00 97.88 215 TYR A C 1
ATOM 1705 O O . TYR A 1 215 ? -6.788 -6.454 3.884 1.00 97.88 215 TYR A O 1
ATOM 1713 N N . LYS A 1 216 ? -5.421 -6.506 2.099 1.00 97.81 216 LYS A N 1
ATOM 1714 C CA . LYS A 1 216 ? -5.760 -7.883 1.724 1.00 97.81 216 LYS A CA 1
ATOM 1715 C C . LYS A 1 216 ? -5.393 -8.877 2.829 1.00 97.81 216 LYS A C 1
ATOM 1717 O O . LYS A 1 216 ? -6.191 -9.772 3.110 1.00 97.81 216 LYS A O 1
ATOM 1722 N N . LEU A 1 217 ? -4.242 -8.714 3.483 1.00 97.56 217 LEU A N 1
ATOM 1723 C CA . LEU A 1 217 ? -3.836 -9.559 4.616 1.00 97.56 217 LEU A CA 1
ATOM 1724 C C . LEU A 1 217 ? -4.787 -9.412 5.806 1.00 97.56 217 LEU A C 1
ATOM 1726 O O . LEU A 1 217 ? -5.257 -10.419 6.337 1.00 97.56 217 LEU A O 1
ATOM 1730 N N . LEU A 1 218 ? -5.147 -8.174 6.148 1.00 96.38 218 LEU A N 1
ATOM 1731 C CA . LEU A 1 218 ? -6.113 -7.874 7.200 1.00 96.38 218 LEU A CA 1
ATOM 1732 C C . LEU A 1 218 ? -7.477 -8.520 6.915 1.00 96.38 218 LEU A C 1
ATOM 1734 O O . LEU A 1 218 ? -8.028 -9.202 7.774 1.00 96.38 218 LEU A O 1
ATOM 1738 N N . LYS A 1 219 ? -8.016 -8.351 5.701 1.00 95.12 219 LYS A N 1
ATOM 1739 C CA . LYS A 1 219 ? -9.319 -8.923 5.309 1.00 95.12 219 LYS A CA 1
ATOM 1740 C C . LYS A 1 219 ? -9.308 -10.441 5.196 1.00 95.12 219 LY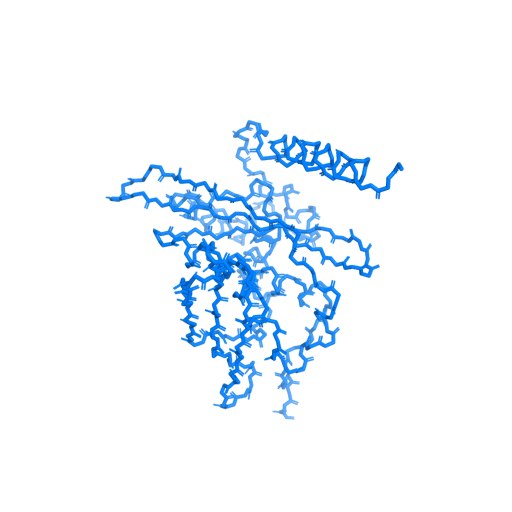S A C 1
ATOM 1742 O O . LYS A 1 219 ? -10.334 -11.078 5.412 1.00 95.12 219 LYS A O 1
ATOM 1747 N N . SER A 1 220 ? -8.147 -11.020 4.914 1.00 94.88 220 SER A N 1
ATOM 1748 C CA . SER A 1 220 ? -7.960 -12.471 4.905 1.00 94.88 220 SER A CA 1
ATOM 1749 C C . SER A 1 220 ? -7.733 -13.048 6.307 1.00 94.88 220 SER A C 1
ATOM 1751 O O . SER A 1 220 ? -7.474 -14.245 6.412 1.00 94.88 220 SER A O 1
ATOM 1753 N N . ASN A 1 221 ? -7.807 -12.218 7.359 1.00 93.00 221 ASN A N 1
ATOM 1754 C CA . ASN A 1 221 ? -7.478 -12.565 8.743 1.00 93.00 221 ASN A CA 1
ATOM 1755 C C . ASN A 1 221 ? -6.130 -13.290 8.849 1.00 93.00 221 ASN A C 1
ATOM 1757 O O . ASN A 1 221 ? -6.009 -14.281 9.567 1.00 93.00 221 ASN A O 1
ATOM 1761 N N . ALA A 1 222 ? -5.129 -12.828 8.091 1.00 93.25 222 ALA A N 1
ATOM 1762 C CA . ALA A 1 222 ? -3.785 -13.369 8.203 1.00 93.25 222 ALA A CA 1
ATOM 1763 C C . ALA A 1 222 ? -3.298 -13.184 9.646 1.00 93.25 222 ALA A C 1
ATOM 1765 O O . ALA A 1 222 ? -3.413 -12.094 10.216 1.00 93.25 222 ALA A O 1
ATOM 1766 N N . GLU A 1 223 ? -2.774 -14.252 10.235 1.00 90.62 223 GLU A N 1
ATOM 1767 C CA . GLU A 1 223 ? -2.112 -14.182 11.532 1.00 90.62 223 GLU A CA 1
ATOM 1768 C C . GLU A 1 223 ? -0.716 -13.591 11.354 1.00 90.62 223 GLU A C 1
ATOM 1770 O O . GLU A 1 223 ? -0.087 -13.755 10.309 1.00 90.62 223 GLU A O 1
ATOM 1775 N N . VAL A 1 224 ? -0.220 -12.891 12.371 1.00 86.38 224 VAL A N 1
ATOM 1776 C CA . VAL A 1 224 ? 1.160 -12.402 12.351 1.00 86.38 224 VAL A CA 1
ATOM 1777 C C . VAL A 1 224 ? 2.095 -13.601 12.327 1.00 86.38 224 VAL A C 1
ATOM 1779 O O . VAL A 1 224 ? 1.992 -14.490 13.176 1.00 86.38 224 VAL A O 1
ATOM 1782 N N . ALA A 1 225 ? 3.013 -13.616 11.363 1.00 76.38 225 ALA A N 1
ATOM 1783 C CA . ALA A 1 225 ? 4.064 -14.616 11.314 1.00 76.38 225 ALA A CA 1
ATOM 1784 C C . ALA A 1 225 ? 4.788 -14.667 12.670 1.00 76.38 225 ALA A C 1
ATOM 1786 O O . ALA A 1 225 ? 5.158 -13.639 13.234 1.00 76.38 225 ALA A O 1
ATOM 1787 N N . HIS A 1 226 ? 4.933 -15.873 13.220 1.00 68.38 226 HIS A N 1
ATOM 1788 C CA . HIS A 1 226 ? 5.564 -16.107 14.523 1.00 68.38 226 HIS A CA 1
ATOM 1789 C C . HIS A 1 226 ? 4.849 -15.473 15.730 1.00 68.38 226 HIS A C 1
ATOM 1791 O O . HIS A 1 226 ? 5.472 -15.271 16.775 1.00 68.38 226 HIS A O 1
ATOM 1797 N N . ALA A 1 227 ? 3.536 -15.221 15.639 1.00 54.97 227 ALA A N 1
ATOM 1798 C CA . ALA A 1 227 ? 2.716 -14.944 16.813 1.00 54.97 227 ALA A CA 1
ATOM 1799 C C . ALA A 1 227 ? 2.780 -16.136 17.790 1.00 54.97 227 ALA A C 1
ATOM 1801 O O . ALA A 1 227 ? 2.086 -17.132 17.621 1.00 54.97 227 ALA A O 1
ATOM 1802 N N . LEU A 1 228 ? 3.610 -15.985 18.829 1.00 41.84 228 LEU A N 1
ATOM 1803 C CA . LEU A 1 228 ? 3.824 -16.891 19.967 1.00 41.84 228 LEU A CA 1
ATOM 1804 C C . LEU A 1 228 ? 4.753 -18.096 19.701 1.00 41.84 228 LEU A C 1
ATOM 1806 O O . LEU A 1 228 ? 4.323 -19.238 19.572 1.00 41.84 228 LEU A O 1
ATOM 1810 N N . ALA A 1 229 ? 6.063 -17.858 19.806 1.00 37.75 229 ALA A N 1
ATOM 1811 C CA . ALA A 1 229 ? 6.855 -18.672 20.728 1.00 37.75 229 ALA A CA 1
ATOM 1812 C C . ALA A 1 229 ? 6.814 -17.962 22.092 1.00 37.75 229 ALA A C 1
ATOM 1814 O O . ALA A 1 229 ? 7.556 -17.010 22.332 1.00 37.75 229 ALA A O 1
ATOM 1815 N N . SER A 1 230 ? 5.859 -18.341 22.938 1.00 39.00 230 SER A N 1
ATOM 1816 C CA . SER A 1 230 ? 5.758 -17.919 24.343 1.00 39.00 230 SER A CA 1
ATOM 1817 C C . SER A 1 230 ? 5.816 -19.145 25.229 1.00 39.00 230 SER A C 1
ATOM 1819 O O . SER A 1 230 ? 5.107 -20.118 24.889 1.00 39.00 230 SER A O 1
#

pLDDT: mean 85.62, std 17.21, range [37.75, 98.12]

Foldseek 3Di:
DPPVVVVVVVVVVVVVVVVVVCVQVVPPPDPDPLQVLCVVVVNDDDPPDVLSVVLVVVVVVVVLLPDDCSQQSLQSSCSSCVSVVNQDCQKDWPDKDKDWDWDADPNHIAIKIKMKTWMGGPPDDGTDIFIAIDSDRLVNLLCRVQVDSDPCVVLCVQKDFDDKDWDWDADPPGIKIKMKTWMARNVVRDIHIRIAMGNDPSRRSNRRSVSSSSSSCSVSVPDRVCPDPD

Secondary structure (DSSP, 8-state):
--SHHHHHHHHHHHHHHHHHHHHHHTS------HHHHHHHTT----TT-HHHHHHHHHHHHHHHHT---TT-HHHHHHHHHHHTT-S---EEEEEEEEEEEEEEETTEEEEEEEEEEEEEETT-SS-EEEEEEESSHHHHHHHHHHHT-GGGGGGGTTEEEEEEEEEEE--SSS-EEEEEEEEEETTT--EEEEEEEESSHHHHHHHHHHHHHHHHHHHTTPPPTT----